Protein AF-A0A553GUY5-F1 (afdb_monomer_lite)

Foldseek 3Di:
DDDDPDVPVVVCVVVPADPFDPVLVVDLAHDLVLLVLLFLQLLVVLVVCVVVVNDQPQDDFADWKWKDQDQPDTGHLLSSSQSSSCVSNVHHGHCSHADDDPPGSSQVRSVLLQIDMDTPPDDPPDPPDVPPDDDQPDPDPDDDDDPDPQDDDRGSLFRSLLRVCCVVVVADAAPPPRHGQCVPPNDPCSLVQWTKDQQQDHSVPDDPPDDDDSVRIGIHGPVVRVVSVVVNVPVD

Organism: NCBI:txid2593654

Radius of gyration: 21.11 Å; chains: 1; bounding box: 87×38×46 Å

Sequence (236 aa):
MKISGGDAQALSLALGGTPVDKNLRSLDRLPAEVLRKVTAEYIWRAVQDLISGVDSPGFGESTDYDLIVDEHLRLPPKAVFGLAATRALGFQILPKYFTAGLNSVCFDLLEDAGFRIVPKGNEVVEPVLPILQEDRVWAEGRPKLVAHLRRERAPGLSCAKKAEFKRVYGRLYCERCKMDPVEIYGAENGEACIEVHHRAVQVVQMGAEHLTILEDLQCLCASCHRVTHRELKSFR

Secondary structure (DSSP, 8-state):
------HHHHHHHHTT-PPPPGGGGG-SS--HHHHTT--HHHHHHHHHHHHTT---TT--S-SSEEEESSSS-EE-HHHHHHHHHHHHHTS---GGG---STT-HHHHHHHHTT-EEEETT------------S-----TT---------PPP-TTHHHHHHHHHHHHHSS---TTT---HHHHH-TTTGGGGEEEEESSS-GGG--TT----GGGEEEEEHHHHHHHHHHHHH--

InterPro domains:
  IPR003615 HNH nuclease [cd00085] (174-229)

Structure (mmCIF, N/CA/C/O backbone):
data_AF-A0A553GUY5-F1
#
_entry.id   AF-A0A553GUY5-F1
#
loop_
_atom_site.group_PDB
_atom_site.id
_atom_site.type_symbol
_atom_site.label_atom_id
_atom_site.label_alt_id
_atom_site.label_comp_id
_atom_site.label_asym_id
_atom_site.label_entity_id
_atom_site.label_seq_id
_atom_site.pdbx_PDB_ins_code
_atom_site.Cartn_x
_atom_site.Cartn_y
_atom_site.Cartn_z
_atom_site.occupancy
_atom_site.B_iso_or_equiv
_atom_site.auth_seq_id
_atom_site.auth_comp_id
_atom_site.auth_asym_id
_atom_site.auth_atom_id
_atom_site.pdbx_PDB_model_num
ATOM 1 N N . MET A 1 1 ? 47.360 1.775 15.671 1.00 34.62 1 MET A N 1
ATOM 2 C CA . MET A 1 1 ? 46.241 1.020 16.277 1.00 34.62 1 MET A CA 1
ATOM 3 C C . MET A 1 1 ? 45.068 1.064 15.317 1.00 34.62 1 MET A C 1
ATOM 5 O O . MET A 1 1 ? 44.596 2.146 15.002 1.00 34.62 1 MET A O 1
ATOM 9 N N . LYS A 1 2 ? 44.701 -0.094 14.762 1.00 28.52 2 LYS A N 1
ATOM 10 C CA . LYS A 1 2 ? 43.566 -0.258 13.848 1.00 28.52 2 LYS A CA 1
ATOM 11 C C . LYS A 1 2 ? 42.288 -0.226 14.686 1.00 28.52 2 LYS A C 1
ATOM 13 O O . LYS A 1 2 ? 42.168 -1.030 15.604 1.00 28.52 2 LYS A O 1
ATOM 18 N N . ILE A 1 3 ? 41.380 0.697 14.391 1.00 34.25 3 ILE A N 1
ATOM 19 C CA . ILE A 1 3 ? 40.051 0.735 15.003 1.00 34.25 3 ILE A CA 1
ATOM 20 C C . ILE A 1 3 ? 39.194 -0.229 14.180 1.00 34.25 3 ILE A C 1
ATOM 22 O O . ILE A 1 3 ? 39.006 -0.049 12.978 1.00 34.25 3 ILE A O 1
ATOM 26 N N . SER A 1 4 ? 38.840 -1.343 14.807 1.00 34.41 4 SER A N 1
ATOM 27 C CA . SER A 1 4 ? 38.144 -2.489 14.231 1.00 34.41 4 SER A CA 1
ATOM 28 C C . SER A 1 4 ? 36.686 -2.155 13.921 1.00 34.41 4 SER A C 1
ATOM 30 O O . SER A 1 4 ? 36.024 -1.489 14.711 1.00 34.41 4 SER A O 1
ATOM 32 N N . GLY A 1 5 ? 36.196 -2.639 12.774 1.00 38.06 5 GLY A N 1
ATOM 33 C CA . GLY A 1 5 ? 34.843 -2.412 12.265 1.00 38.06 5 GLY A CA 1
ATOM 34 C C . GLY A 1 5 ? 33.747 -3.058 13.112 1.00 38.06 5 GLY A C 1
ATOM 35 O O . GLY A 1 5 ? 33.299 -4.157 12.802 1.00 38.06 5 GLY A O 1
ATOM 36 N N . GLY A 1 6 ? 33.319 -2.346 14.154 1.00 37.69 6 GLY A N 1
ATOM 37 C CA . GLY A 1 6 ? 32.204 -2.714 15.031 1.00 37.69 6 GLY A CA 1
ATOM 38 C C . GLY A 1 6 ? 30.858 -2.061 14.684 1.00 37.69 6 GL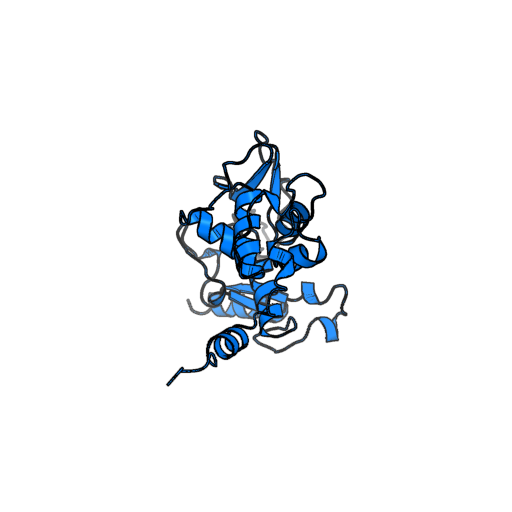Y A C 1
ATOM 39 O O . GLY A 1 6 ? 29.816 -2.600 15.041 1.00 37.69 6 GLY A O 1
ATOM 40 N N . ASP A 1 7 ? 30.841 -0.950 13.942 1.00 42.91 7 ASP A N 1
ATOM 41 C CA . ASP A 1 7 ? 29.670 -0.054 13.997 1.00 42.91 7 ASP A CA 1
ATOM 42 C C . ASP A 1 7 ? 28.685 -0.191 12.826 1.00 42.91 7 ASP A C 1
ATOM 44 O O . ASP A 1 7 ? 27.515 0.175 12.941 1.00 42.91 7 ASP A O 1
ATOM 48 N N . ALA A 1 8 ? 29.099 -0.790 11.704 1.00 42.25 8 ALA A N 1
ATOM 49 C CA . ALA A 1 8 ? 28.211 -0.975 10.549 1.00 42.25 8 ALA A CA 1
ATOM 50 C C . ALA A 1 8 ? 27.109 -2.021 10.811 1.00 42.25 8 ALA A C 1
ATOM 52 O O . ALA A 1 8 ? 26.008 -1.931 10.269 1.00 42.25 8 ALA A O 1
ATOM 53 N N . GLN A 1 9 ? 27.396 -3.010 11.662 1.00 44.03 9 GLN A N 1
ATOM 54 C CA . GLN A 1 9 ? 26.471 -4.099 11.971 1.00 44.03 9 GLN A CA 1
ATOM 55 C C . GLN A 1 9 ? 25.444 -3.690 13.037 1.00 44.03 9 GLN A C 1
ATOM 57 O O . GLN A 1 9 ? 24.297 -4.131 12.980 1.00 44.03 9 GLN A O 1
ATOM 62 N N . ALA A 1 10 ? 25.820 -2.773 13.936 1.00 38.12 10 ALA A N 1
ATOM 63 C CA . ALA A 1 10 ? 24.921 -2.180 14.922 1.00 38.12 10 ALA A CA 1
ATOM 64 C C . ALA A 1 10 ? 23.897 -1.226 14.274 1.00 38.12 10 ALA A C 1
ATOM 66 O O . ALA A 1 10 ? 22.718 -1.271 14.624 1.00 38.12 10 ALA A O 1
ATOM 67 N N . LEU A 1 11 ? 24.303 -0.435 13.268 1.00 44.06 11 LEU A N 1
ATOM 68 C CA . LEU A 1 11 ? 23.371 0.435 12.534 1.00 44.06 11 LEU A CA 1
ATOM 69 C C . LEU A 1 11 ? 22.363 -0.342 11.669 1.00 44.06 11 LEU A C 1
ATOM 71 O O . LEU A 1 11 ? 21.215 0.078 11.544 1.00 44.06 11 LEU A O 1
ATOM 75 N N . SER A 1 12 ? 22.758 -1.488 11.102 1.00 38.53 12 SER A N 1
ATOM 76 C CA . SER A 1 12 ? 21.856 -2.330 10.299 1.00 38.53 12 SER A CA 1
ATOM 77 C C . SER A 1 12 ? 20.745 -2.974 11.139 1.00 38.53 12 SER A C 1
ATOM 79 O O . SER A 1 12 ? 19.652 -3.213 10.626 1.00 38.53 12 SER A O 1
ATOM 81 N N . LEU A 1 13 ? 21.007 -3.239 12.425 1.00 36.25 13 LEU A N 1
ATOM 82 C CA . LEU A 1 13 ? 20.056 -3.874 13.342 1.00 36.25 13 LEU A CA 1
ATOM 83 C C . LEU A 1 13 ? 19.001 -2.884 13.870 1.00 36.25 13 LEU A C 1
ATOM 85 O O . LEU A 1 13 ? 17.858 -3.268 14.097 1.00 36.25 13 LEU A O 1
ATOM 89 N N . ALA A 1 14 ? 19.359 -1.602 14.003 1.00 38.78 14 ALA A N 1
ATOM 90 C CA . ALA A 1 14 ? 18.463 -0.548 14.490 1.00 38.78 14 ALA A CA 1
ATOM 91 C C . ALA A 1 14 ? 17.362 -0.144 13.486 1.00 38.78 14 ALA A C 1
ATOM 93 O O . ALA A 1 14 ? 16.367 0.459 13.878 1.00 38.78 14 ALA A O 1
ATOM 94 N N . LEU A 1 15 ? 17.515 -0.492 12.202 1.00 43.56 15 LEU A N 1
ATOM 95 C CA . LEU A 1 15 ? 16.582 -0.135 11.122 1.00 43.56 15 LEU A CA 1
ATOM 96 C C . LEU A 1 15 ? 15.728 -1.314 10.620 1.00 43.56 15 LEU A C 1
ATOM 98 O O . LEU A 1 15 ? 15.034 -1.179 9.615 1.00 43.56 15 LEU A O 1
ATOM 102 N N . GLY A 1 16 ? 15.767 -2.474 11.289 1.00 36.28 16 GLY A N 1
ATOM 103 C CA . GLY A 1 16 ? 14.950 -3.638 10.915 1.00 36.28 16 GLY A CA 1
ATOM 104 C C . GLY A 1 16 ? 15.282 -4.241 9.541 1.00 36.28 16 GLY A C 1
ATOM 105 O O . GLY A 1 16 ? 14.499 -5.022 9.004 1.00 36.28 16 GLY A O 1
ATOM 106 N N . GLY A 1 17 ? 16.432 -3.892 8.958 1.00 37.44 17 GLY A N 1
ATOM 107 C CA . GLY A 1 17 ? 16.877 -4.437 7.682 1.00 37.44 17 GLY A CA 1
ATOM 108 C C . GLY A 1 17 ? 17.521 -5.804 7.880 1.00 37.44 17 GLY A C 1
ATOM 109 O O . GLY A 1 17 ? 18.610 -5.901 8.446 1.00 37.44 17 GLY A O 1
ATOM 110 N N . THR A 1 18 ? 16.892 -6.872 7.383 1.00 39.38 18 THR A N 1
ATOM 111 C CA . THR A 1 18 ? 17.595 -8.150 7.201 1.00 39.38 18 THR A CA 1
ATOM 112 C C . THR A 1 18 ? 18.805 -7.918 6.292 1.00 39.38 18 THR A C 1
ATOM 114 O O . THR A 1 18 ? 18.617 -7.332 5.221 1.00 39.38 18 THR A O 1
ATOM 117 N N . PRO A 1 19 ? 20.024 -8.357 6.661 1.00 43.28 19 PRO A N 1
ATOM 118 C CA . PRO A 1 19 ? 21.191 -8.186 5.809 1.00 43.28 19 PRO A CA 1
ATOM 119 C C . PRO A 1 19 ? 20.937 -8.853 4.458 1.00 43.28 19 PRO A C 1
ATOM 121 O O . PRO A 1 19 ? 20.641 -10.043 4.366 1.00 43.28 19 PRO A O 1
ATOM 124 N N . VAL A 1 20 ? 21.006 -8.042 3.409 1.00 51.75 20 VAL A N 1
ATOM 125 C CA . VAL A 1 20 ? 20.835 -8.474 2.025 1.00 51.75 20 VAL A CA 1
ATOM 126 C C . VAL A 1 20 ? 21.979 -9.409 1.681 1.00 51.75 20 VAL A C 1
ATOM 128 O O . VAL A 1 20 ? 23.151 -9.043 1.809 1.00 51.75 20 VAL A O 1
ATOM 131 N N . ASP A 1 21 ? 21.631 -10.605 1.226 1.00 60.59 21 ASP A N 1
ATOM 132 C CA . ASP A 1 21 ? 22.588 -11.607 0.786 1.00 60.59 21 ASP A CA 1
ATOM 133 C C . ASP A 1 21 ? 23.481 -11.013 -0.318 1.00 60.59 21 ASP A C 1
ATOM 135 O O . ASP A 1 21 ? 22.980 -10.524 -1.337 1.00 60.59 21 ASP A O 1
ATOM 139 N N . LYS A 1 22 ? 24.809 -10.996 -0.126 1.00 56.22 22 LYS A N 1
ATOM 140 C CA . LYS A 1 22 ? 25.749 -10.329 -1.056 1.00 56.22 22 LYS A CA 1
ATOM 141 C C . LYS A 1 22 ? 25.617 -10.856 -2.493 1.00 56.22 22 LYS A C 1
ATOM 143 O O . LYS A 1 22 ? 25.880 -10.108 -3.432 1.00 56.22 22 LYS A O 1
ATOM 148 N N . ASN A 1 23 ? 25.144 -12.095 -2.649 1.00 62.50 23 ASN A N 1
ATOM 149 C CA . ASN A 1 23 ? 24.876 -12.750 -3.929 1.00 62.50 23 ASN A CA 1
ATOM 150 C C . ASN A 1 23 ? 23.756 -12.093 -4.752 1.00 62.50 23 ASN A C 1
ATOM 152 O O . ASN A 1 23 ? 23.742 -12.229 -5.971 1.00 62.50 23 ASN A O 1
ATOM 156 N N . LEU A 1 24 ? 22.829 -11.352 -4.134 1.00 64.81 24 LEU A N 1
ATOM 157 C CA . LEU A 1 24 ? 21.700 -10.744 -4.852 1.00 64.81 24 LEU A CA 1
ATOM 158 C C . LEU A 1 24 ? 22.140 -9.620 -5.797 1.00 64.81 24 LEU A C 1
ATOM 160 O O . LEU A 1 24 ? 21.521 -9.409 -6.835 1.00 64.81 24 LEU A O 1
ATOM 164 N N . ARG A 1 25 ? 23.233 -8.923 -5.466 1.00 63.66 25 ARG A N 1
ATOM 165 C CA . ARG A 1 25 ? 23.765 -7.807 -6.268 1.00 63.66 25 ARG A CA 1
ATOM 166 C C . ARG A 1 25 ? 24.468 -8.262 -7.548 1.00 63.66 25 ARG A C 1
ATOM 168 O O . ARG A 1 25 ? 24.634 -7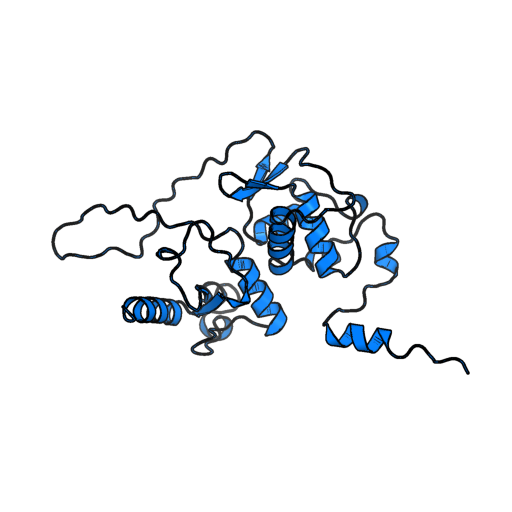.459 -8.459 1.00 63.66 25 ARG A O 1
ATOM 175 N N . SER A 1 26 ? 24.901 -9.521 -7.602 1.00 69.00 26 SER A N 1
ATOM 176 C CA . SER A 1 26 ? 25.575 -10.115 -8.763 1.00 69.00 26 SER A CA 1
ATOM 177 C C . SER A 1 26 ? 24.624 -10.796 -9.745 1.00 69.00 26 SER A C 1
ATOM 179 O O . SER A 1 26 ? 25.072 -11.228 -10.802 1.00 69.00 26 SER A O 1
ATOM 181 N N . LEU A 1 27 ? 23.337 -10.920 -9.413 1.00 73.12 27 LEU A N 1
ATOM 182 C CA . LEU A 1 27 ? 22.363 -11.563 -10.291 1.00 73.12 27 LEU A CA 1
ATOM 183 C C . LEU A 1 27 ? 21.931 -10.629 -11.415 1.00 73.12 27 LEU A C 1
ATOM 185 O O . LEU A 1 27 ? 21.688 -9.447 -11.190 1.00 73.12 27 LEU A O 1
ATOM 189 N N . ASP A 1 28 ? 21.727 -11.187 -12.605 1.00 75.12 28 ASP A N 1
ATOM 190 C CA . ASP A 1 28 ? 21.088 -10.448 -13.689 1.00 75.12 28 ASP A CA 1
ATOM 191 C C . ASP A 1 28 ? 19.596 -10.248 -13.423 1.00 75.12 28 ASP A C 1
ATOM 193 O O . ASP A 1 28 ? 19.090 -9.165 -13.673 1.00 75.12 28 ASP A O 1
ATOM 197 N N . ARG A 1 29 ? 18.894 -11.235 -12.849 1.00 85.75 29 ARG A N 1
ATOM 198 C CA . ARG A 1 29 ? 17.468 -11.151 -12.483 1.00 85.75 29 ARG A CA 1
ATOM 199 C C . ARG A 1 29 ? 17.250 -11.589 -11.039 1.00 85.75 29 ARG A C 1
ATOM 201 O O . ARG A 1 29 ? 17.774 -12.616 -10.616 1.00 85.75 29 ARG A O 1
ATOM 208 N N . LEU A 1 30 ? 16.453 -10.826 -10.295 1.00 87.06 30 LEU A N 1
ATOM 209 C CA . LEU A 1 30 ? 16.100 -11.154 -8.919 1.00 87.06 30 LEU A CA 1
ATOM 210 C C . LEU A 1 30 ? 14.961 -12.184 -8.874 1.00 87.06 30 LEU A C 1
ATOM 212 O O . LEU A 1 30 ? 14.015 -12.084 -9.660 1.00 87.06 30 LEU A O 1
ATOM 216 N N . PRO A 1 31 ? 15.007 -13.149 -7.938 1.00 87.12 31 PRO A N 1
ATOM 217 C CA . PRO A 1 31 ? 13.914 -14.091 -7.730 1.00 87.12 31 PRO A CA 1
ATOM 218 C C . PRO A 1 31 ? 12.617 -13.391 -7.310 1.00 87.12 31 PRO A C 1
ATOM 220 O O . PRO A 1 31 ? 12.641 -12.414 -6.558 1.00 87.12 31 PRO A O 1
ATOM 223 N N . ALA A 1 32 ? 11.473 -13.951 -7.711 1.00 86.06 32 ALA A N 1
ATOM 224 C CA . ALA A 1 32 ? 10.152 -13.432 -7.348 1.00 86.06 32 ALA A CA 1
ATOM 225 C C . ALA A 1 32 ? 9.956 -13.300 -5.827 1.00 86.06 32 ALA A C 1
ATOM 227 O O . ALA A 1 32 ? 9.353 -12.339 -5.363 1.00 86.06 32 ALA A O 1
ATOM 228 N N . GLU A 1 33 ? 10.502 -14.229 -5.042 1.00 86.44 33 GLU A N 1
ATOM 229 C CA . GLU A 1 33 ? 10.442 -14.200 -3.575 1.00 86.44 33 GLU A CA 1
ATOM 230 C C . GLU A 1 33 ? 11.141 -12.970 -2.974 1.00 86.44 33 GLU A C 1
ATOM 232 O O . GLU A 1 33 ? 10.665 -12.388 -2.003 1.00 86.44 33 GLU A O 1
ATOM 237 N N . VAL A 1 34 ? 12.235 -12.518 -3.593 1.00 88.25 34 VAL A N 1
ATOM 238 C CA . VAL A 1 34 ? 12.942 -11.301 -3.178 1.00 88.25 34 VAL A CA 1
ATOM 239 C C . VAL A 1 34 ? 12.126 -10.067 -3.549 1.00 88.25 34 VAL A C 1
ATOM 241 O O . VAL A 1 34 ? 11.979 -9.164 -2.731 1.00 88.25 34 VAL A O 1
ATOM 244 N N . LEU A 1 35 ? 11.548 -10.045 -4.754 1.00 88.38 35 LEU A N 1
ATOM 245 C CA . LEU A 1 35 ? 10.708 -8.941 -5.226 1.00 88.38 35 LEU A CA 1
ATOM 246 C C . LEU A 1 35 ? 9.421 -8.784 -4.404 1.00 88.38 35 LEU A C 1
ATOM 248 O O . LEU A 1 35 ? 8.993 -7.663 -4.159 1.00 88.38 35 LEU A O 1
ATOM 252 N N . ARG A 1 36 ? 8.845 -9.879 -3.895 1.00 90.94 36 ARG A N 1
ATOM 253 C CA . ARG A 1 36 ? 7.655 -9.853 -3.023 1.00 90.94 36 ARG A CA 1
ATOM 254 C C . ARG A 1 36 ? 7.886 -9.230 -1.644 1.00 90.94 36 ARG A C 1
ATOM 256 O O . ARG A 1 36 ? 6.926 -9.000 -0.920 1.00 90.94 36 ARG A O 1
ATOM 263 N N . LYS A 1 37 ? 9.131 -8.897 -1.285 1.00 90.94 37 LYS A N 1
ATOM 264 C CA . LYS A 1 37 ? 9.417 -8.061 -0.106 1.00 90.94 37 LYS A CA 1
ATOM 265 C C . LYS A 1 37 ? 9.006 -6.597 -0.307 1.00 90.94 37 LYS A C 1
ATOM 267 O O . LYS A 1 37 ? 8.950 -5.844 0.662 1.00 90.94 37 LYS A O 1
ATOM 272 N N . VAL A 1 38 ? 8.726 -6.184 -1.545 1.00 93.19 38 VAL A N 1
ATOM 273 C CA . VAL A 1 38 ? 8.212 -4.850 -1.864 1.00 93.19 38 VAL A CA 1
ATOM 274 C C . VAL A 1 38 ? 6.732 -4.779 -1.497 1.00 93.19 38 VAL A C 1
ATOM 276 O O . VAL A 1 38 ? 5.876 -5.294 -2.206 1.00 93.19 38 VAL A O 1
ATOM 279 N N . THR A 1 39 ? 6.437 -4.146 -0.364 1.00 91.62 39 THR A N 1
ATOM 280 C CA . THR A 1 39 ? 5.072 -3.937 0.135 1.00 91.62 39 THR A CA 1
ATOM 281 C C . THR A 1 39 ? 4.434 -2.663 -0.435 1.00 91.62 39 THR A C 1
ATOM 283 O O . THR A 1 39 ? 5.120 -1.770 -0.940 1.00 91.62 39 THR A O 1
ATOM 286 N N . ALA A 1 40 ? 3.112 -2.534 -0.272 1.00 88.31 40 ALA A N 1
ATOM 287 C CA . ALA A 1 40 ? 2.355 -1.342 -0.663 1.00 88.31 40 ALA A CA 1
ATOM 288 C C . ALA A 1 40 ? 2.872 -0.038 -0.016 1.00 88.31 40 ALA A C 1
ATOM 290 O O . ALA A 1 40 ? 2.779 1.023 -0.626 1.00 88.31 40 ALA A O 1
ATOM 291 N N . GLU A 1 41 ? 3.459 -0.108 1.188 1.00 88.50 41 GLU A N 1
ATOM 292 C CA . GLU A 1 41 ? 4.112 1.036 1.848 1.00 88.50 41 GLU A CA 1
ATOM 293 C C . GLU A 1 41 ? 5.247 1.599 0.980 1.00 88.50 41 GLU A C 1
ATOM 295 O O . GLU A 1 41 ? 5.293 2.800 0.712 1.00 88.50 41 GLU A O 1
ATOM 300 N N . TYR A 1 42 ? 6.150 0.735 0.504 1.00 90.56 42 TYR A N 1
ATOM 301 C CA . TYR A 1 42 ? 7.288 1.160 -0.311 1.00 90.56 42 TYR A CA 1
ATOM 302 C C . TYR A 1 42 ? 6.857 1.675 -1.681 1.00 90.56 42 TYR A C 1
ATOM 304 O O . TYR A 1 42 ? 7.447 2.635 -2.176 1.00 90.56 42 TYR A O 1
ATOM 312 N N . ILE A 1 43 ? 5.826 1.064 -2.270 1.00 91.19 43 ILE A N 1
ATOM 313 C CA . ILE A 1 43 ? 5.253 1.496 -3.549 1.00 91.19 43 ILE A CA 1
ATOM 314 C C . ILE A 1 43 ? 4.649 2.889 -3.412 1.00 91.19 43 ILE A C 1
ATOM 316 O O . ILE A 1 43 ? 4.997 3.780 -4.182 1.00 91.19 43 ILE A O 1
ATOM 320 N N . TRP A 1 44 ? 3.809 3.114 -2.401 1.00 87.06 44 TRP A N 1
ATOM 321 C CA . TRP A 1 44 ? 3.194 4.421 -2.191 1.00 87.06 44 TRP A CA 1
ATOM 322 C C . TRP A 1 44 ? 4.242 5.507 -1.943 1.00 87.06 44 TRP A C 1
ATOM 324 O O . TRP A 1 44 ? 4.196 6.561 -2.573 1.00 87.06 44 TRP A O 1
ATOM 334 N N . ARG A 1 45 ? 5.257 5.232 -1.111 1.00 83.75 45 ARG A N 1
ATOM 335 C CA . ARG A 1 45 ? 6.364 6.178 -0.911 1.00 83.75 45 ARG A CA 1
ATOM 336 C C . ARG A 1 45 ? 7.120 6.447 -2.220 1.00 83.75 45 ARG A C 1
ATOM 338 O O . ARG A 1 45 ? 7.559 7.569 -2.439 1.00 83.75 45 ARG A O 1
ATOM 345 N N . ALA A 1 46 ? 7.318 5.444 -3.079 1.00 87.50 46 ALA A N 1
ATOM 346 C CA . ALA A 1 46 ? 7.983 5.625 -4.374 1.00 87.50 46 ALA A CA 1
ATOM 347 C C . ALA A 1 46 ? 7.156 6.478 -5.349 1.00 87.50 46 ALA A C 1
ATOM 349 O O . ALA A 1 46 ? 7.722 7.259 -6.108 1.00 87.50 46 ALA A O 1
ATOM 350 N N . VAL A 1 47 ? 5.827 6.372 -5.300 1.00 87.12 47 VAL A N 1
ATOM 351 C CA . VAL A 1 47 ? 4.928 7.271 -6.035 1.00 87.12 47 VAL A CA 1
ATOM 352 C C . VAL A 1 47 ? 5.095 8.712 -5.544 1.00 87.12 47 VAL A C 1
ATOM 354 O O . VAL A 1 47 ? 5.308 9.599 -6.362 1.00 87.12 47 VAL A O 1
ATOM 357 N N . GLN A 1 48 ? 5.085 8.944 -4.226 1.00 84.12 48 GLN A N 1
ATOM 358 C CA . GLN A 1 48 ? 5.268 10.290 -3.657 1.00 84.12 48 GLN A CA 1
ATOM 359 C C . GLN A 1 48 ? 6.622 10.918 -4.026 1.00 84.12 48 GLN A C 1
ATOM 361 O O . GLN A 1 48 ? 6.690 12.108 -4.334 1.00 84.12 48 GLN A O 1
ATOM 366 N N . ASP A 1 49 ? 7.690 10.121 -4.043 1.00 83.31 49 ASP A N 1
ATOM 367 C CA . ASP A 1 49 ? 9.015 10.556 -4.495 1.00 83.31 49 ASP A CA 1
ATOM 368 C C . ASP A 1 49 ? 8.992 11.063 -5.939 1.00 83.31 49 ASP A C 1
ATOM 370 O O . ASP A 1 49 ? 9.485 12.153 -6.222 1.00 83.31 49 ASP A O 1
ATOM 374 N N . LEU A 1 50 ? 8.402 10.285 -6.850 1.00 84.62 50 LEU A N 1
ATOM 375 C CA . LEU A 1 50 ? 8.333 10.644 -8.266 1.00 84.62 50 LEU A CA 1
ATOM 376 C C . LEU A 1 50 ? 7.467 11.885 -8.498 1.00 84.62 50 LEU A C 1
ATOM 378 O O . LEU A 1 50 ? 7.840 12.737 -9.298 1.00 84.62 50 LEU A O 1
ATOM 382 N N . ILE A 1 51 ? 6.363 12.027 -7.758 1.00 82.12 51 ILE A N 1
ATOM 383 C CA . ILE A 1 51 ? 5.539 13.250 -7.758 1.00 82.12 51 ILE A CA 1
ATOM 384 C C . ILE A 1 51 ? 6.362 14.460 -7.313 1.00 82.12 51 ILE A C 1
ATOM 386 O O . ILE A 1 51 ? 6.258 15.536 -7.894 1.00 82.12 51 ILE A O 1
ATOM 390 N N . SER A 1 52 ? 7.211 14.272 -6.303 1.00 78.50 52 SER A N 1
ATOM 391 C CA . SER A 1 52 ? 8.078 15.320 -5.757 1.00 78.50 52 SER A CA 1
ATOM 392 C C . SER A 1 52 ? 9.308 15.613 -6.629 1.00 78.50 52 SER A C 1
ATOM 394 O O . SER A 1 52 ? 10.129 16.451 -6.258 1.00 78.50 52 SER A O 1
ATOM 396 N N . GLY A 1 53 ? 9.460 14.934 -7.772 1.00 79.38 53 GLY A N 1
ATOM 397 C CA . GLY A 1 53 ? 10.566 15.135 -8.709 1.00 79.38 53 GLY A CA 1
ATOM 398 C C . GLY A 1 53 ? 11.874 14.444 -8.316 1.00 79.38 53 GLY A C 1
ATOM 399 O O . GLY A 1 53 ? 12.937 14.855 -8.772 1.00 79.38 53 GLY A O 1
ATOM 400 N N . VAL A 1 54 ? 11.830 13.415 -7.464 1.00 79.31 54 VAL A N 1
ATOM 401 C CA . VAL A 1 54 ? 13.015 12.603 -7.150 1.00 79.31 54 VAL A CA 1
ATOM 402 C C . VAL A 1 54 ? 13.422 11.790 -8.380 1.00 79.31 54 VAL A C 1
ATOM 404 O O . VAL A 1 54 ? 12.605 11.083 -8.973 1.00 79.31 54 VAL A O 1
ATOM 407 N N . ASP A 1 55 ? 14.705 11.853 -8.737 1.00 75.25 55 ASP A N 1
ATOM 408 C CA . ASP A 1 55 ? 15.254 11.091 -9.857 1.00 75.25 55 ASP A CA 1
ATOM 409 C C . ASP A 1 55 ? 15.080 9.575 -9.665 1.00 75.25 55 ASP A C 1
ATOM 411 O O . ASP A 1 55 ? 15.217 9.037 -8.563 1.00 75.25 55 ASP A O 1
ATOM 415 N N . SER A 1 56 ? 14.857 8.859 -10.771 1.00 76.00 56 SER A N 1
ATOM 416 C CA . SER A 1 56 ? 14.823 7.390 -10.816 1.00 76.00 56 SER A CA 1
ATOM 417 C C . SER A 1 56 ? 15.988 6.853 -11.660 1.00 76.00 56 SER A C 1
ATOM 419 O O . SER A 1 56 ? 15.848 6.596 -12.858 1.00 76.00 56 SER A O 1
ATOM 421 N N . PRO A 1 57 ? 17.189 6.680 -11.072 1.00 70.94 57 PRO A N 1
ATOM 422 C CA . PRO A 1 57 ? 18.394 6.422 -11.849 1.00 70.94 57 PRO A CA 1
ATOM 423 C C . PRO A 1 57 ? 18.305 5.104 -12.622 1.00 70.94 57 PRO A C 1
ATOM 425 O O . PRO A 1 57 ? 18.127 4.032 -12.040 1.00 70.94 57 PRO A O 1
ATOM 428 N N . GLY A 1 58 ? 18.477 5.184 -13.942 1.00 71.56 58 GLY A N 1
ATOM 429 C CA . GLY A 1 58 ? 18.432 4.031 -14.840 1.00 71.56 58 GLY A CA 1
ATOM 430 C C . GLY A 1 58 ? 17.029 3.635 -15.303 1.00 71.56 58 GLY A C 1
ATOM 431 O O . GLY A 1 58 ? 16.920 2.687 -16.077 1.00 71.56 58 GLY A O 1
ATOM 432 N N . PHE A 1 59 ? 15.979 4.342 -14.884 1.00 79.06 59 PHE A N 1
ATOM 433 C CA . PHE A 1 59 ? 14.623 4.167 -15.400 1.00 79.06 59 PHE A CA 1
ATOM 434 C C . PHE A 1 59 ? 14.267 5.319 -16.343 1.00 79.06 59 PHE A C 1
ATOM 436 O O . PHE A 1 59 ? 14.607 6.469 -16.090 1.00 79.06 59 PHE A O 1
ATOM 443 N N . GLY A 1 60 ? 13.632 4.984 -17.467 1.00 72.62 60 GLY A N 1
ATOM 444 C CA . GLY A 1 60 ? 13.120 5.956 -18.434 1.00 72.62 60 GLY A CA 1
ATOM 445 C C . GLY A 1 60 ? 11.606 6.128 -18.324 1.00 72.62 60 GLY A C 1
ATOM 446 O O . GLY A 1 60 ? 10.960 5.516 -17.470 1.00 72.62 60 GLY A O 1
ATOM 447 N N . GLU A 1 61 ? 11.043 6.931 -19.227 1.00 76.19 61 GLU A N 1
ATOM 448 C CA . GLU A 1 61 ? 9.593 7.097 -19.353 1.00 76.19 61 GLU A CA 1
ATOM 449 C C . GLU A 1 61 ? 8.861 5.783 -19.676 1.00 76.19 61 GLU A C 1
ATOM 451 O O . GLU A 1 61 ? 9.450 4.802 -20.145 1.00 76.19 61 GLU A O 1
ATOM 456 N N . SER A 1 62 ? 7.543 5.778 -19.452 1.00 76.38 62 SER A N 1
ATOM 457 C CA . SER A 1 62 ? 6.653 4.676 -19.818 1.00 76.38 62 SER A CA 1
ATOM 458 C C . SER A 1 62 ? 6.757 4.351 -21.308 1.00 76.38 62 SER A C 1
ATOM 460 O O . SER A 1 62 ? 6.482 5.204 -22.162 1.00 76.38 62 SER A O 1
ATOM 462 N N . THR A 1 63 ? 7.085 3.100 -21.630 1.00 77.62 63 THR A N 1
ATOM 463 C CA . THR A 1 63 ? 7.073 2.603 -23.012 1.00 77.62 63 THR A CA 1
ATOM 464 C C . THR A 1 63 ? 5.678 2.129 -23.400 1.00 77.62 63 THR A C 1
ATOM 466 O O . THR A 1 63 ? 5.055 2.716 -24.280 1.00 77.62 63 THR A O 1
ATOM 469 N N . ASP A 1 64 ? 5.172 1.122 -22.686 1.00 77.38 64 ASP A N 1
ATOM 470 C CA . ASP A 1 64 ? 3.988 0.355 -23.095 1.00 77.38 64 ASP A CA 1
ATOM 471 C C . ASP A 1 64 ? 2.794 0.535 -22.148 1.00 77.38 64 ASP A C 1
ATOM 473 O O . ASP A 1 64 ? 1.645 0.407 -22.567 1.00 77.38 64 ASP A O 1
ATOM 477 N N . TYR A 1 65 ? 3.059 0.851 -20.877 1.00 85.69 65 TYR A N 1
ATOM 478 C CA . TYR A 1 65 ? 2.049 0.959 -19.825 1.00 85.69 65 TYR A CA 1
ATOM 479 C C . TYR A 1 65 ? 2.319 2.144 -18.906 1.00 85.69 65 TYR A C 1
ATOM 481 O O . TYR A 1 65 ? 3.475 2.423 -18.586 1.00 85.69 65 TYR A O 1
ATOM 489 N N . ASP A 1 66 ? 1.241 2.749 -18.420 1.00 87.25 66 ASP A N 1
ATOM 490 C CA . ASP A 1 66 ? 1.232 3.816 -17.428 1.00 87.25 66 ASP A CA 1
ATOM 491 C C . ASP A 1 66 ? 0.594 3.333 -16.126 1.00 87.25 66 ASP A C 1
ATOM 493 O O . ASP A 1 66 ? -0.432 2.650 -16.140 1.00 87.25 66 ASP A O 1
ATOM 497 N N . LEU A 1 67 ? 1.188 3.723 -14.999 1.00 87.00 67 LEU A N 1
ATOM 498 C CA . LEU A 1 67 ? 0.574 3.625 -13.681 1.00 87.00 67 LEU A CA 1
ATOM 499 C C . LEU A 1 67 ? -0.272 4.880 -13.443 1.00 87.00 67 LEU A C 1
ATOM 501 O O . LEU A 1 67 ? 0.250 5.994 -13.509 1.00 87.00 67 LEU A O 1
ATOM 505 N N . ILE A 1 68 ? -1.558 4.701 -13.158 1.00 84.62 68 ILE A N 1
ATOM 506 C CA . ILE A 1 68 ? -2.494 5.795 -12.887 1.00 84.62 68 ILE A CA 1
ATOM 507 C C . ILE A 1 68 ? -2.425 6.168 -11.407 1.00 84.62 68 ILE A C 1
ATOM 509 O O . ILE A 1 68 ? -2.672 5.321 -10.544 1.00 84.62 68 ILE A O 1
ATOM 513 N N . VAL A 1 69 ? -2.083 7.427 -11.129 1.00 78.56 69 VAL A N 1
ATOM 514 C CA . VAL A 1 69 ? -2.042 7.987 -9.769 1.00 78.56 69 VAL A CA 1
ATOM 515 C C . VAL A 1 69 ? -3.291 8.816 -9.484 1.00 78.56 69 VAL A C 1
ATOM 517 O O . VAL A 1 69 ? -3.866 8.692 -8.409 1.00 78.56 69 VAL A O 1
ATOM 520 N N . ASP A 1 70 ? -3.720 9.622 -10.451 1.00 70.38 70 ASP A N 1
ATOM 521 C CA . ASP A 1 70 ? -4.987 10.354 -10.453 1.00 70.38 70 ASP A CA 1
ATOM 522 C C . ASP A 1 70 ? -5.419 10.635 -11.910 1.00 70.38 70 ASP A C 1
ATOM 524 O O . ASP A 1 70 ? -4.764 10.181 -12.855 1.00 70.38 70 ASP A O 1
ATOM 528 N N . GLU A 1 71 ? -6.526 11.360 -12.107 1.00 66.19 71 GLU A N 1
ATOM 529 C CA . GLU A 1 71 ? -7.075 11.693 -13.433 1.00 66.19 71 GLU A CA 1
ATOM 530 C C . GLU A 1 71 ? -6.085 12.424 -14.362 1.00 66.19 71 GLU A C 1
ATOM 532 O O . GLU A 1 71 ? -6.227 12.379 -15.588 1.00 66.19 71 GLU A O 1
ATOM 537 N N . HIS A 1 72 ? -5.084 13.111 -13.809 1.00 71.38 72 HIS A N 1
ATOM 538 C CA . HIS A 1 72 ? -4.156 13.969 -14.547 1.00 71.38 72 HIS A CA 1
ATOM 539 C C . HIS A 1 72 ? -2.703 13.494 -14.473 1.00 71.38 72 HIS A C 1
ATOM 541 O O . HIS A 1 72 ? -1.866 13.973 -15.243 1.00 71.38 72 HIS A O 1
ATOM 547 N N . LEU A 1 73 ? -2.398 12.535 -13.599 1.00 80.31 73 LEU A N 1
ATOM 548 C CA . LEU A 1 73 ? -1.045 12.082 -13.332 1.00 80.31 73 LEU A CA 1
ATOM 549 C C . LEU A 1 73 ? -0.840 10.602 -13.665 1.00 80.31 73 LEU A C 1
ATOM 551 O O . LEU A 1 73 ? -1.456 9.689 -13.105 1.00 80.31 73 LEU A O 1
ATOM 555 N N . ARG A 1 74 ? 0.139 10.376 -14.543 1.00 87.69 74 ARG A N 1
ATOM 556 C CA . ARG A 1 74 ? 0.608 9.060 -14.976 1.00 87.69 74 ARG A CA 1
ATOM 557 C C . ARG A 1 74 ? 2.089 8.913 -14.669 1.00 87.69 74 ARG A C 1
ATOM 559 O O . ARG A 1 74 ? 2.865 9.825 -14.944 1.00 87.69 74 ARG A O 1
ATOM 566 N N . LEU A 1 75 ? 2.481 7.760 -14.134 1.00 87.94 75 LEU A N 1
ATOM 567 C CA . LEU A 1 75 ? 3.874 7.453 -13.811 1.00 87.94 75 LEU A CA 1
ATOM 568 C C . LEU A 1 75 ? 4.356 6.169 -14.502 1.00 87.94 75 LEU A C 1
ATOM 570 O O . LEU A 1 75 ? 3.564 5.249 -14.713 1.00 87.94 75 LEU A O 1
ATOM 574 N N . PRO A 1 76 ? 5.664 6.049 -14.795 1.00 90.38 76 PRO A N 1
ATOM 575 C CA . PRO A 1 76 ? 6.244 4.819 -15.321 1.00 90.38 76 PRO A CA 1
ATOM 576 C C . PRO A 1 76 ? 6.234 3.679 -14.287 1.00 90.38 76 PRO A C 1
ATOM 578 O O . PRO A 1 76 ? 6.956 3.767 -13.287 1.00 90.38 76 PRO A O 1
ATOM 581 N N . PRO A 1 77 ? 5.528 2.551 -14.537 1.00 90.44 77 PRO A N 1
ATOM 582 C CA . PRO A 1 77 ? 5.430 1.439 -13.582 1.00 90.44 77 PRO A CA 1
ATOM 583 C C . PRO A 1 77 ? 6.795 0.878 -13.161 1.00 90.44 77 PRO A C 1
ATOM 585 O O . PRO A 1 77 ? 7.028 0.574 -11.992 1.00 90.44 77 PRO A O 1
ATOM 588 N N . LYS A 1 78 ? 7.738 0.783 -14.111 1.00 90.12 78 LYS A N 1
ATOM 589 C CA . LYS A 1 78 ? 9.105 0.303 -13.845 1.00 90.12 78 LYS A CA 1
ATOM 590 C C . LYS A 1 78 ? 9.870 1.218 -12.896 1.00 90.12 78 LYS A C 1
ATOM 592 O O . LYS A 1 78 ? 10.583 0.709 -12.038 1.00 90.12 78 LYS A O 1
ATOM 597 N N . ALA A 1 79 ? 9.739 2.533 -13.050 1.00 90.38 79 ALA A N 1
ATOM 598 C CA . ALA A 1 79 ? 10.434 3.487 -12.192 1.00 90.38 79 ALA A CA 1
ATOM 599 C C . ALA A 1 79 ? 9.881 3.432 -10.765 1.00 90.38 79 ALA A C 1
ATOM 601 O O . ALA A 1 79 ? 10.652 3.317 -9.813 1.00 90.38 79 ALA A O 1
ATOM 602 N N . VAL A 1 80 ? 8.547 3.417 -10.636 1.00 91.44 80 VAL A N 1
ATOM 603 C CA . VAL A 1 80 ? 7.846 3.298 -9.349 1.00 91.44 80 VAL A CA 1
ATOM 604 C C . VAL A 1 80 ? 8.310 2.040 -8.618 1.00 91.44 80 VAL A C 1
ATOM 606 O O . VAL A 1 80 ? 8.779 2.106 -7.482 1.00 91.44 80 VAL A O 1
ATOM 609 N N . PHE A 1 81 ? 8.257 0.889 -9.293 1.00 93.50 81 PHE A N 1
ATOM 610 C CA . PHE A 1 81 ? 8.667 -0.374 -8.692 1.00 93.50 81 PHE A CA 1
ATOM 611 C C . PHE A 1 81 ? 10.169 -0.425 -8.386 1.00 93.50 81 PHE A C 1
ATOM 613 O O . PHE A 1 81 ? 10.563 -0.937 -7.343 1.00 93.50 81 PHE A O 1
ATOM 620 N N . GLY A 1 82 ? 11.023 0.127 -9.250 1.00 91.38 82 GLY A N 1
ATOM 621 C CA . GLY A 1 82 ? 12.471 0.173 -9.037 1.00 91.38 82 GLY A CA 1
ATOM 622 C C . GLY A 1 82 ? 12.874 0.968 -7.793 1.00 91.38 82 GLY A C 1
ATOM 623 O O . GLY A 1 82 ? 13.702 0.508 -7.000 1.00 91.38 82 GLY A O 1
ATOM 624 N N . LEU A 1 83 ? 12.250 2.130 -7.577 1.00 91.00 83 LEU A N 1
ATOM 625 C 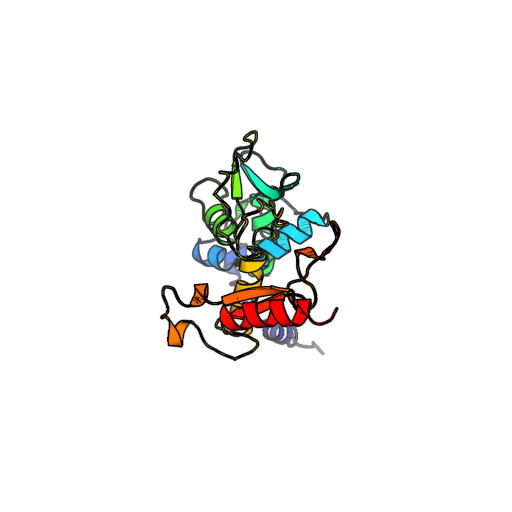CA . LEU A 1 83 ? 12.440 2.936 -6.368 1.00 91.00 83 LEU A CA 1
ATOM 626 C C . LEU A 1 83 ? 11.901 2.219 -5.123 1.00 91.00 83 LEU A C 1
ATOM 628 O O . LEU A 1 83 ? 12.586 2.153 -4.099 1.00 91.00 83 LEU A O 1
ATOM 632 N N . ALA A 1 84 ? 10.714 1.614 -5.222 1.00 92.25 84 ALA A N 1
ATOM 633 C CA . ALA A 1 84 ? 10.124 0.836 -4.135 1.00 92.25 84 ALA A CA 1
ATOM 634 C C . ALA A 1 84 ? 11.013 -0.357 -3.740 1.00 92.25 84 ALA A C 1
ATOM 636 O O . ALA A 1 84 ? 11.297 -0.568 -2.560 1.00 92.25 84 ALA A O 1
ATOM 637 N N . ALA A 1 85 ? 11.527 -1.093 -4.726 1.00 92.19 85 ALA A N 1
ATOM 638 C CA . ALA A 1 85 ? 12.435 -2.216 -4.530 1.00 92.19 85 ALA A CA 1
ATOM 639 C C . ALA A 1 85 ? 13.783 -1.781 -3.952 1.00 92.19 85 ALA A C 1
ATOM 641 O O . ALA A 1 85 ? 14.312 -2.452 -3.069 1.00 92.19 85 ALA A O 1
ATOM 642 N N . THR A 1 86 ? 14.307 -0.630 -4.378 1.00 91.19 86 THR A N 1
ATOM 643 C CA . THR A 1 86 ? 15.534 -0.054 -3.810 1.00 91.19 86 THR A CA 1
ATOM 644 C C . THR A 1 86 ? 15.387 0.212 -2.315 1.00 91.19 86 THR A C 1
ATOM 646 O O . THR A 1 86 ? 16.292 -0.091 -1.537 1.00 91.19 86 THR A O 1
ATOM 649 N N . ARG A 1 87 ? 14.223 0.716 -1.897 1.00 89.81 87 ARG A N 1
ATOM 650 C CA . ARG A 1 87 ? 13.905 0.958 -0.485 1.00 89.81 87 ARG A CA 1
ATOM 651 C C . ARG A 1 87 ? 13.711 -0.332 0.301 1.00 89.81 87 ARG A C 1
ATOM 653 O O . ARG A 1 87 ? 14.310 -0.482 1.359 1.00 89.81 87 ARG A O 1
ATOM 660 N N . ALA A 1 88 ? 12.915 -1.259 -0.225 1.00 90.31 88 ALA A N 1
ATOM 661 C CA . ALA A 1 88 ? 12.615 -2.522 0.445 1.00 90.31 88 ALA A CA 1
ATOM 662 C C . ALA A 1 88 ? 13.859 -3.407 0.610 1.00 90.31 88 ALA A C 1
ATOM 664 O O . ALA A 1 88 ? 14.021 -4.087 1.622 1.00 90.31 88 ALA A O 1
ATOM 665 N N . LEU A 1 89 ? 14.741 -3.406 -0.393 1.00 89.50 89 LEU A N 1
ATOM 666 C CA . LEU A 1 89 ? 15.924 -4.257 -0.429 1.00 89.50 89 LEU A CA 1
ATOM 667 C C . LEU A 1 89 ? 17.188 -3.543 0.048 1.00 89.50 89 LEU A C 1
ATOM 669 O O . LEU A 1 89 ? 18.200 -4.202 0.211 1.00 89.50 89 LEU A O 1
ATOM 673 N N . GLY A 1 90 ? 17.188 -2.228 0.267 1.00 86.75 90 GLY A N 1
ATOM 674 C CA . GLY A 1 90 ? 18.353 -1.508 0.796 1.00 86.75 90 GLY A CA 1
ATOM 675 C C . GLY A 1 90 ? 19.576 -1.470 -0.136 1.00 86.75 90 GLY A C 1
ATOM 676 O O . GLY A 1 90 ? 20.705 -1.295 0.325 1.00 86.75 90 GLY A O 1
ATOM 677 N N . PHE A 1 91 ? 19.391 -1.659 -1.445 1.00 87.12 91 PHE A N 1
ATOM 678 C CA . PHE A 1 91 ? 20.416 -1.428 -2.468 1.00 87.12 91 PHE A CA 1
ATOM 679 C C . PHE A 1 91 ? 19.770 -0.996 -3.783 1.00 87.12 91 PHE A C 1
ATOM 681 O O . PHE A 1 91 ? 18.610 -1.299 -4.030 1.00 87.12 91 PHE A O 1
ATOM 688 N N . GLN A 1 92 ? 20.524 -0.304 -4.638 1.00 87.94 92 GLN A N 1
ATOM 689 C CA . GLN A 1 92 ? 19.997 0.231 -5.892 1.00 87.94 92 GLN A CA 1
ATOM 690 C C . GLN A 1 92 ? 19.529 -0.874 -6.849 1.00 87.94 92 GLN A C 1
ATOM 692 O O . GLN A 1 92 ? 20.320 -1.717 -7.285 1.00 87.94 92 GLN A O 1
ATOM 697 N N . ILE A 1 93 ? 18.252 -0.816 -7.221 1.00 90.00 93 ILE A N 1
ATOM 698 C CA . ILE A 1 93 ? 17.626 -1.705 -8.197 1.00 90.00 93 ILE A CA 1
ATOM 699 C C . ILE A 1 93 ? 17.542 -0.996 -9.548 1.00 90.00 93 ILE A C 1
ATOM 701 O O . ILE A 1 93 ? 17.027 0.107 -9.647 1.00 90.00 93 ILE A O 1
ATOM 705 N N . LEU A 1 94 ? 18.037 -1.650 -10.597 1.00 86.44 94 LEU A N 1
ATOM 706 C CA . LEU A 1 94 ? 18.003 -1.223 -11.994 1.00 86.44 94 LEU A CA 1
ATOM 707 C C . LEU A 1 94 ? 16.997 -2.062 -12.810 1.00 86.44 94 LEU A C 1
ATOM 709 O O . LEU A 1 94 ? 16.691 -3.191 -12.409 1.00 86.44 94 LEU A O 1
ATOM 713 N N . PRO A 1 95 ? 16.558 -1.599 -14.001 1.00 84.69 95 PRO A N 1
ATOM 714 C CA . PRO A 1 95 ? 15.608 -2.337 -14.846 1.00 84.69 95 PRO A CA 1
ATOM 715 C C . PRO A 1 95 ? 16.064 -3.748 -15.230 1.00 84.69 95 PRO A C 1
ATOM 717 O O . PRO A 1 95 ? 15.245 -4.618 -15.520 1.00 84.69 95 PRO A O 1
ATOM 720 N N . LYS A 1 96 ? 17.379 -4.000 -15.241 1.00 85.56 96 LYS A N 1
ATOM 721 C CA . LYS A 1 96 ? 17.917 -5.331 -15.528 1.00 85.56 96 LYS A CA 1
ATOM 722 C C . LYS A 1 96 ? 17.520 -6.370 -14.483 1.00 85.56 96 LYS A C 1
ATOM 724 O O . LYS A 1 96 ? 17.407 -7.521 -14.853 1.00 85.56 96 LYS A O 1
ATOM 729 N N . TYR A 1 97 ? 17.196 -5.996 -13.244 1.00 84.50 97 TYR A N 1
ATOM 730 C CA . TYR A 1 97 ? 16.910 -6.969 -12.184 1.00 84.50 97 TYR A CA 1
ATOM 731 C C . TYR A 1 97 ? 15.497 -7.555 -12.214 1.00 84.50 97 TYR A C 1
ATOM 733 O O . TYR A 1 97 ? 15.266 -8.593 -11.600 1.00 84.50 97 TYR A O 1
ATOM 741 N N . PHE A 1 98 ? 14.548 -6.942 -12.924 1.00 86.00 98 PHE A N 1
ATOM 742 C CA . PHE A 1 98 ? 13.161 -7.415 -12.959 1.00 86.00 98 PHE A CA 1
ATOM 743 C C . PHE A 1 98 ? 12.458 -7.071 -14.275 1.00 86.00 98 PHE A C 1
ATOM 745 O O . PHE A 1 98 ? 12.846 -6.156 -15.001 1.00 86.00 98 PHE A O 1
ATOM 752 N N . THR A 1 99 ? 11.396 -7.806 -14.580 1.00 83.31 99 THR A N 1
ATOM 753 C CA . THR A 1 99 ? 10.551 -7.548 -15.748 1.00 83.31 99 THR A CA 1
ATOM 754 C C . THR A 1 99 ? 9.296 -6.805 -15.310 1.00 83.31 99 THR A C 1
ATOM 756 O O . THR A 1 99 ? 8.672 -7.169 -14.313 1.00 83.31 99 THR A O 1
ATOM 759 N N . ALA A 1 100 ? 8.892 -5.795 -16.077 1.00 70.88 100 ALA A N 1
ATOM 760 C CA . ALA A 1 100 ? 7.570 -5.194 -15.942 1.00 70.88 100 ALA A CA 1
ATOM 761 C C . ALA A 1 100 ? 6.819 -5.323 -17.265 1.00 70.88 100 ALA A C 1
ATOM 763 O O . ALA A 1 100 ? 7.366 -4.975 -18.316 1.00 70.88 100 ALA A O 1
ATOM 764 N N . GLY A 1 101 ? 5.622 -5.888 -17.168 1.00 72.50 101 GLY A N 1
ATOM 765 C CA . GLY A 1 101 ? 4.723 -6.276 -18.245 1.00 72.50 101 GLY A CA 1
ATOM 766 C C . GLY A 1 101 ? 3.582 -7.113 -17.658 1.00 72.50 101 GLY A C 1
ATOM 767 O O . GLY A 1 101 ? 3.613 -7.448 -16.474 1.00 72.50 101 GLY A O 1
ATOM 768 N N . LEU A 1 102 ? 2.589 -7.460 -18.478 1.00 67.75 102 LEU A N 1
ATOM 769 C CA . LEU A 1 102 ? 1.447 -8.273 -18.043 1.00 67.75 102 LEU A CA 1
ATOM 770 C C . LEU A 1 102 ? 1.907 -9.588 -17.387 1.00 67.75 102 LEU A C 1
ATOM 772 O O . LEU A 1 102 ? 2.817 -10.247 -17.897 1.00 67.75 102 LEU A O 1
ATOM 776 N N . ASN A 1 103 ? 1.260 -9.966 -16.280 1.00 73.69 103 ASN A N 1
ATOM 777 C CA . ASN A 1 103 ? 1.573 -11.143 -15.452 1.00 73.69 103 ASN A CA 1
ATOM 778 C C . ASN A 1 103 ? 2.983 -11.146 -14.834 1.00 73.69 103 ASN A C 1
ATOM 780 O O . ASN A 1 103 ? 3.537 -12.211 -14.541 1.00 73.69 103 ASN A O 1
ATOM 784 N N . SER A 1 104 ? 3.618 -9.980 -14.689 1.00 86.56 104 SER A N 1
ATOM 785 C CA . SER A 1 104 ? 4.881 -9.880 -13.968 1.00 86.56 104 SER A CA 1
ATOM 786 C C . SER A 1 104 ? 4.647 -9.531 -12.501 1.00 86.56 104 SER A C 1
ATOM 788 O O . SER A 1 104 ? 3.779 -8.731 -12.174 1.00 86.56 104 SER A O 1
ATOM 790 N N . VAL A 1 105 ? 5.526 -10.032 -11.626 1.00 88.38 105 VAL A N 1
ATOM 791 C CA . VAL A 1 105 ? 5.507 -9.738 -10.178 1.00 88.38 105 VAL A CA 1
ATOM 792 C C . VAL A 1 105 ? 5.488 -8.230 -9.894 1.00 88.38 105 VAL A C 1
ATOM 794 O O . VAL A 1 105 ? 4.949 -7.792 -8.888 1.00 88.38 105 VAL A O 1
ATOM 797 N N . CYS A 1 106 ? 6.078 -7.425 -10.780 1.00 88.25 106 CYS A N 1
ATOM 798 C CA . CYS A 1 106 ? 6.038 -5.971 -10.675 1.00 88.25 106 CYS A CA 1
ATOM 799 C C . CYS A 1 106 ? 4.614 -5.423 -10.832 1.00 88.25 106 CYS A C 1
ATOM 801 O O . CYS A 1 106 ? 4.246 -4.535 -10.075 1.00 88.25 106 CYS A O 1
ATOM 803 N N . PHE A 1 107 ? 3.846 -5.897 -11.816 1.00 89.81 107 PHE A N 1
ATOM 804 C CA . PHE A 1 107 ? 2.483 -5.415 -12.050 1.00 89.81 107 PHE A CA 1
ATOM 805 C C . PHE A 1 107 ? 1.546 -5.916 -10.956 1.00 89.81 107 PHE A C 1
ATOM 807 O O . PHE A 1 107 ? 0.853 -5.093 -10.369 1.00 89.81 107 PHE A O 1
ATOM 814 N N . ASP A 1 108 ? 1.649 -7.198 -10.591 1.00 88.69 108 ASP A N 1
ATOM 815 C CA . ASP A 1 108 ? 0.862 -7.791 -9.505 1.00 88.69 108 ASP A CA 1
ATOM 816 C C . ASP A 1 108 ? 1.002 -6.969 -8.210 1.00 88.69 108 ASP A C 1
ATOM 818 O O . ASP A 1 108 ? 0.017 -6.566 -7.604 1.00 88.69 108 ASP A O 1
ATOM 822 N N . LEU A 1 109 ? 2.237 -6.623 -7.819 1.00 90.12 109 LEU A N 1
ATOM 823 C CA . LEU A 1 109 ? 2.489 -5.862 -6.590 1.00 90.12 109 LEU A CA 1
ATOM 824 C C . LEU A 1 109 ? 2.008 -4.405 -6.661 1.00 90.12 109 LEU A C 1
ATOM 826 O O . LEU A 1 109 ? 1.625 -3.840 -5.637 1.00 90.12 109 LEU A O 1
ATOM 830 N N . LEU A 1 110 ? 2.046 -3.777 -7.839 1.00 89.12 110 LEU A N 1
ATOM 831 C CA . LEU A 1 110 ? 1.519 -2.423 -8.039 1.00 89.12 110 LEU A CA 1
ATOM 832 C C . LEU A 1 110 ? -0.017 -2.413 -7.964 1.00 89.12 110 LEU A C 1
ATOM 834 O O . LEU A 1 110 ? -0.588 -1.515 -7.343 1.00 89.12 110 LEU A O 1
ATOM 838 N N . GLU A 1 111 ? -0.670 -3.423 -8.537 1.00 88.44 111 GLU A N 1
ATOM 839 C CA . GLU A 1 111 ? -2.124 -3.601 -8.477 1.00 88.44 111 GLU A CA 1
ATOM 840 C C . GLU A 1 111 ? -2.597 -3.955 -7.062 1.00 88.44 111 GLU A C 1
ATOM 842 O O . GLU A 1 111 ? -3.518 -3.316 -6.548 1.00 88.44 111 GLU A O 1
ATOM 847 N N . ASP A 1 112 ? -1.899 -4.860 -6.370 1.00 84.94 112 ASP A N 1
ATOM 848 C CA . ASP A 1 112 ? -2.138 -5.194 -4.958 1.00 84.94 112 ASP A CA 1
ATOM 849 C C . ASP A 1 112 ? -1.940 -3.980 -4.034 1.00 84.94 112 ASP A C 1
ATOM 851 O O . ASP A 1 112 ? -2.599 -3.835 -2.998 1.00 84.94 112 ASP A O 1
ATOM 855 N N . ALA A 1 113 ? -1.042 -3.062 -4.407 1.00 84.12 113 ALA A N 1
ATOM 856 C CA . ALA A 1 113 ? -0.862 -1.793 -3.713 1.00 84.12 113 ALA A CA 1
ATOM 857 C C . ALA A 1 113 ? -2.003 -0.792 -3.967 1.00 84.12 113 ALA A C 1
ATOM 859 O O . ALA A 1 113 ? -2.018 0.261 -3.333 1.00 84.12 113 ALA A O 1
ATOM 860 N N . GLY A 1 114 ? -2.975 -1.126 -4.820 1.00 83.62 114 GLY A N 1
ATOM 861 C CA . GLY A 1 114 ? -4.167 -0.330 -5.102 1.00 83.62 114 GLY A CA 1
ATOM 862 C C . GLY A 1 114 ? -4.018 0.642 -6.271 1.00 83.62 114 GLY A C 1
ATOM 863 O O . GLY A 1 114 ? -4.833 1.558 -6.382 1.00 83.62 114 GLY A O 1
ATOM 864 N N . PHE A 1 115 ? -2.998 0.477 -7.117 1.00 86.06 115 PHE A N 1
ATOM 865 C CA . PHE A 1 115 ? -2.810 1.283 -8.325 1.00 86.06 115 PHE A CA 1
ATOM 866 C C . PHE A 1 115 ? -3.333 0.555 -9.560 1.00 86.06 115 PHE A C 1
ATOM 868 O O . PHE A 1 115 ? -3.345 -0.669 -9.618 1.00 86.06 115 PHE A O 1
ATOM 875 N N . ARG A 1 116 ? -3.750 1.306 -10.580 1.00 86.12 116 ARG A N 1
ATOM 876 C CA . ARG A 1 116 ? -4.182 0.730 -11.862 1.00 86.12 116 ARG A CA 1
ATOM 877 C C . ARG A 1 116 ? -3.091 0.916 -12.902 1.00 86.12 116 ARG A C 1
ATOM 879 O O . ARG A 1 116 ? -2.493 1.988 -12.980 1.00 86.12 116 ARG A O 1
ATOM 886 N N . ILE A 1 117 ? -2.871 -0.106 -13.721 1.00 86.06 117 ILE A N 1
ATOM 887 C CA . ILE A 1 117 ? -1.942 -0.050 -14.847 1.00 86.06 117 ILE A CA 1
ATOM 888 C C . ILE A 1 117 ? -2.745 -0.117 -16.142 1.00 86.06 117 ILE A C 1
ATOM 890 O O . ILE A 1 117 ? -3.590 -0.994 -16.314 1.00 86.06 117 ILE A O 1
ATOM 894 N N . VAL A 1 118 ? -2.490 0.811 -17.062 1.00 85.38 118 VAL A N 1
ATOM 895 C CA . VAL A 1 118 ? -3.177 0.865 -18.359 1.00 85.38 118 VAL A CA 1
ATOM 896 C C . VAL A 1 118 ? -2.178 0.908 -19.511 1.00 85.38 118 VAL A C 1
ATOM 898 O O . VAL A 1 118 ? -1.098 1.475 -19.350 1.00 85.38 118 VAL A O 1
ATOM 901 N N . PRO A 1 119 ? -2.506 0.339 -20.684 1.00 84.56 119 PRO A N 1
ATOM 902 C CA . PRO A 1 119 ? -1.708 0.535 -21.888 1.00 84.56 119 PRO A CA 1
ATOM 903 C C . PRO A 1 119 ? -1.607 2.018 -22.259 1.00 84.56 119 PRO A C 1
ATOM 905 O O . PRO A 1 119 ? -2.569 2.780 -22.098 1.00 84.56 119 PRO A O 1
ATOM 908 N N . LYS A 1 120 ? -0.456 2.426 -22.794 1.00 78.44 120 LYS A N 1
ATOM 909 C CA . LYS A 1 120 ? -0.224 3.807 -23.229 1.00 78.44 120 LYS A CA 1
ATOM 910 C C . LYS A 1 120 ? -1.235 4.198 -24.316 1.00 78.44 120 LYS A C 1
ATOM 912 O O . LYS A 1 120 ? -1.385 3.494 -25.311 1.00 78.44 120 LYS A O 1
ATOM 917 N N . GLY A 1 121 ? -1.927 5.321 -24.120 1.00 69.56 121 GLY A N 1
ATOM 918 C CA . GLY A 1 121 ? -2.955 5.823 -25.043 1.00 69.56 121 GLY A CA 1
ATOM 919 C C . GLY A 1 121 ? -4.389 5.369 -24.749 1.00 69.56 121 GLY A C 1
ATOM 920 O O . GLY A 1 121 ? -5.308 5.893 -25.371 1.00 69.56 121 GLY A O 1
ATOM 921 N N . ASN A 1 122 ? -4.610 4.474 -23.779 1.00 72.75 122 ASN A N 1
ATOM 922 C CA . ASN A 1 122 ? -5.961 4.189 -23.300 1.00 72.75 122 ASN A CA 1
ATOM 923 C C . ASN A 1 122 ? -6.396 5.208 -22.236 1.00 72.75 122 ASN A C 1
ATOM 925 O O . ASN A 1 122 ? -5.660 5.518 -21.287 1.00 72.75 122 ASN A O 1
ATOM 929 N N . GLU A 1 123 ? -7.625 5.699 -22.381 1.00 60.00 123 GLU A N 1
ATOM 930 C CA . GLU A 1 123 ? -8.333 6.416 -21.327 1.00 60.00 123 GLU A CA 1
ATOM 931 C C . GLU A 1 123 ? -8.857 5.426 -20.286 1.00 60.00 123 GLU A C 1
ATOM 933 O O . GLU A 1 123 ? -9.283 4.309 -20.600 1.00 60.00 123 GLU A O 1
ATOM 938 N N . VAL A 1 124 ? -8.810 5.839 -19.021 1.00 57.25 124 VAL A N 1
ATOM 939 C CA . VAL A 1 124 ? -9.449 5.097 -17.941 1.00 57.25 124 VAL A CA 1
ATOM 940 C C . VAL A 1 124 ? -10.945 5.349 -18.077 1.00 57.25 124 VAL A C 1
ATOM 942 O O . VAL A 1 124 ? -11.445 6.386 -17.659 1.00 57.25 124 VAL A O 1
ATOM 945 N N . VAL A 1 125 ? -11.675 4.411 -18.679 1.00 49.75 125 VAL A N 1
ATOM 946 C CA . VAL A 1 125 ? -13.133 4.411 -18.550 1.00 49.75 125 VAL A CA 1
ATOM 947 C C . VAL A 1 125 ? -13.423 3.952 -17.128 1.00 49.75 125 VAL A C 1
ATOM 949 O O . VAL A 1 125 ? -13.313 2.763 -16.813 1.00 49.75 125 VAL A O 1
ATOM 952 N N . GLU A 1 126 ? -13.721 4.892 -16.235 1.00 50.81 126 GLU A N 1
ATOM 953 C CA . GLU A 1 126 ? -14.272 4.527 -14.940 1.00 50.81 126 GLU A CA 1
ATOM 954 C C . GLU A 1 126 ? -15.621 3.843 -15.165 1.00 50.81 126 GLU A C 1
ATOM 956 O O . GLU A 1 126 ? -16.528 4.442 -15.756 1.00 50.81 126 GLU A O 1
ATOM 961 N N . PRO A 1 127 ? -15.819 2.598 -14.703 1.00 39.81 127 PRO A N 1
ATOM 962 C CA . PRO A 1 127 ? -17.174 2.150 -14.495 1.00 39.81 127 PRO A CA 1
ATOM 963 C C . PRO A 1 127 ? -17.746 3.061 -13.410 1.00 39.81 127 PRO A C 1
ATOM 965 O O . PRO A 1 127 ? -17.289 3.028 -12.2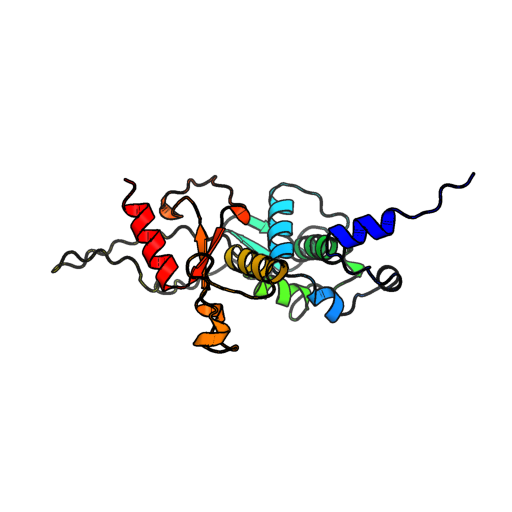69 1.00 39.81 127 PRO A O 1
ATOM 968 N N . VAL A 1 128 ? -18.746 3.870 -13.768 1.00 39.47 128 VAL A N 1
ATOM 969 C CA . VAL A 1 128 ? -19.609 4.555 -12.803 1.00 39.47 128 VAL A CA 1
ATOM 970 C C . VAL A 1 128 ? -20.345 3.463 -12.029 1.00 39.47 128 VAL A C 1
ATOM 972 O O . VAL A 1 128 ? -21.471 3.084 -12.347 1.00 39.47 128 VAL A O 1
ATOM 975 N N . LEU A 1 129 ? -19.676 2.871 -11.043 1.00 36.09 129 LEU A N 1
ATOM 976 C CA . LEU A 1 129 ? -20.325 2.022 -10.067 1.00 36.09 129 LEU A CA 1
ATOM 977 C C . LEU A 1 129 ? -21.300 2.931 -9.313 1.00 36.09 129 LEU A C 1
ATOM 979 O O . LEU A 1 129 ? -20.899 4.015 -8.879 1.00 36.09 129 LEU A O 1
ATOM 983 N N . PRO A 1 130 ? -22.575 2.534 -9.151 1.00 34.84 130 PRO A N 1
ATOM 984 C CA . PRO A 1 130 ? -23.471 3.248 -8.265 1.00 34.84 130 PRO A CA 1
ATOM 985 C C . PRO A 1 130 ? -22.784 3.309 -6.906 1.00 34.84 130 PRO A C 1
ATOM 987 O O . PRO A 1 130 ? -22.555 2.277 -6.276 1.00 34.84 130 PRO A O 1
ATOM 990 N N . ILE A 1 131 ? -22.399 4.521 -6.509 1.00 37.41 131 ILE A N 1
ATOM 991 C CA . ILE A 1 131 ? -21.707 4.815 -5.261 1.00 37.41 131 ILE A CA 1
ATOM 992 C C . ILE A 1 131 ? -22.533 4.168 -4.149 1.00 37.41 131 ILE A C 1
ATOM 994 O O . ILE A 1 131 ? -23.629 4.640 -3.829 1.00 37.41 131 ILE A O 1
ATOM 998 N N . LEU A 1 132 ? -22.052 3.046 -3.604 1.00 36.47 132 LEU A N 1
ATOM 999 C CA . LEU A 1 132 ? -22.725 2.387 -2.496 1.00 36.47 132 LEU A CA 1
ATOM 1000 C C . LEU A 1 132 ? -22.717 3.371 -1.324 1.00 36.47 132 LEU A C 1
ATOM 1002 O O . LEU A 1 132 ? -21.676 3.849 -0.874 1.00 36.47 132 LEU A O 1
ATOM 1006 N N . GLN A 1 133 ? -23.939 3.747 -0.957 1.00 47.69 133 GLN A N 1
ATOM 1007 C CA . GLN A 1 133 ? -24.324 4.760 0.014 1.00 47.69 133 GLN A CA 1
ATOM 1008 C C . GLN A 1 133 ? -23.510 4.693 1.300 1.00 47.69 133 GLN A C 1
ATOM 1010 O O . GLN A 1 133 ? -23.374 3.605 1.841 1.00 47.69 133 GLN A O 1
ATOM 1015 N N . GLU A 1 134 ? -23.200 5.851 1.900 1.00 42.88 134 GLU A N 1
ATOM 1016 C CA . GLU A 1 134 ? -23.234 5.924 3.371 1.00 42.88 134 GLU A CA 1
ATOM 1017 C C . GLU A 1 134 ? -23.527 7.284 4.029 1.00 42.88 134 GLU A C 1
ATOM 1019 O O . GLU A 1 134 ? -23.560 7.354 5.250 1.00 42.88 134 GLU A O 1
ATOM 1024 N N . ASP A 1 135 ? -23.902 8.333 3.291 1.00 36.69 135 ASP A N 1
ATOM 1025 C CA . ASP A 1 135 ? -24.398 9.578 3.908 1.00 36.69 135 ASP A CA 1
ATOM 1026 C C . ASP A 1 135 ? -25.716 10.043 3.262 1.00 36.69 135 ASP A C 1
ATOM 1028 O O . ASP A 1 135 ? -25.833 11.142 2.719 1.00 36.69 135 ASP A O 1
ATOM 1032 N N . ARG A 1 136 ? -26.763 9.204 3.319 1.00 36.53 136 ARG A N 1
ATOM 1033 C CA . ARG A 1 136 ? -28.131 9.711 3.119 1.00 36.53 136 ARG A CA 1
ATOM 1034 C C . ARG A 1 136 ? -28.503 10.531 4.353 1.00 36.53 136 ARG A C 1
ATOM 1036 O O . ARG A 1 136 ? -28.775 9.967 5.409 1.00 36.53 136 ARG A O 1
ATOM 1043 N N . VAL A 1 137 ? -28.531 11.856 4.227 1.00 38.16 137 VAL A N 1
ATOM 1044 C CA . VAL A 1 137 ? -29.249 12.707 5.183 1.00 38.16 137 VAL A CA 1
ATOM 1045 C C . VAL A 1 137 ? -30.734 12.434 4.973 1.00 38.16 137 VAL A C 1
ATOM 1047 O O . VAL A 1 137 ? -31.317 12.839 3.969 1.00 38.16 137 VAL A O 1
ATOM 1050 N N . TRP A 1 138 ? -31.335 11.684 5.890 1.00 34.72 138 TRP A N 1
ATOM 1051 C CA . TRP A 1 138 ? -32.774 11.463 5.898 1.00 34.72 138 TRP A CA 1
ATOM 1052 C C . TRP A 1 138 ? -33.442 12.689 6.524 1.00 34.72 138 TRP A C 1
ATOM 1054 O O . TRP A 1 138 ? -33.394 12.875 7.735 1.00 34.72 138 TRP A O 1
ATOM 1064 N N . ALA A 1 139 ? -34.070 13.528 5.701 1.00 38.16 139 ALA A N 1
ATOM 1065 C CA . ALA A 1 139 ? -35.288 14.193 6.138 1.00 38.16 139 ALA A CA 1
ATOM 1066 C C . ALA A 1 139 ? -36.398 13.164 5.921 1.00 38.16 139 ALA A C 1
ATOM 1068 O O . ALA A 1 139 ? -36.629 12.757 4.778 1.00 38.16 139 ALA A O 1
ATOM 1069 N N . GLU A 1 140 ? -37.017 12.676 6.995 1.00 38.78 140 GLU A N 1
ATOM 1070 C CA . GLU A 1 140 ? -38.199 11.822 6.883 1.00 38.78 140 GLU A CA 1
ATOM 1071 C C . GLU A 1 140 ? -39.174 12.440 5.861 1.00 38.78 140 GLU A C 1
ATOM 1073 O O . GLU A 1 140 ? -39.630 13.571 6.015 1.00 38.78 140 GLU A O 1
ATOM 1078 N N . GLY A 1 141 ? -39.434 11.723 4.762 1.00 48.94 141 GLY A N 1
ATOM 1079 C CA . GLY A 1 141 ? -40.546 12.020 3.856 1.00 48.94 141 GLY A CA 1
ATOM 1080 C C . GLY A 1 141 ? -40.245 12.606 2.471 1.00 48.94 141 GLY A C 1
ATOM 1081 O O . GLY A 1 141 ? -41.162 12.601 1.653 1.00 48.94 141 GLY A O 1
ATOM 1082 N N . ARG A 1 142 ? -39.026 13.056 2.123 1.00 40.41 142 ARG A N 1
ATOM 1083 C CA . ARG A 1 142 ? -38.699 13.416 0.717 1.00 40.41 142 ARG A CA 1
ATOM 1084 C C . ARG A 1 142 ? -37.241 13.117 0.348 1.00 40.41 142 ARG A C 1
ATOM 1086 O O . ARG A 1 142 ? -36.353 13.831 0.815 1.00 40.41 142 ARG A O 1
ATOM 1093 N N . PRO A 1 143 ? -36.964 12.136 -0.532 1.00 41.19 143 PRO A N 1
ATOM 1094 C CA . PRO A 1 143 ? -35.614 11.930 -1.037 1.00 41.19 143 PRO A CA 1
ATOM 1095 C C . PRO A 1 143 ? -35.222 13.111 -1.934 1.00 41.19 143 PRO A C 1
ATOM 1097 O O . PRO A 1 143 ? -35.774 13.296 -3.016 1.00 41.19 143 PRO A O 1
ATOM 1100 N N . LYS A 1 144 ? -34.260 13.925 -1.490 1.00 40.56 144 LYS A N 1
ATOM 1101 C CA . LYS A 1 144 ? -33.493 14.794 -2.387 1.00 40.56 144 LYS A CA 1
ATOM 1102 C C . LYS A 1 144 ? -32.267 14.020 -2.855 1.00 40.56 144 LYS A C 1
ATOM 1104 O O . LYS A 1 144 ? -31.495 13.529 -2.034 1.00 40.56 144 LYS A O 1
ATOM 1109 N N . LEU A 1 145 ? -32.090 13.923 -4.170 1.00 35.47 145 LEU A N 1
ATOM 1110 C CA . LEU A 1 145 ? -30.833 13.492 -4.773 1.00 35.47 145 LEU A CA 1
ATOM 1111 C C . LEU A 1 145 ? -29.789 14.573 -4.483 1.00 35.47 145 LEU A C 1
ATOM 1113 O O . LEU A 1 145 ? -29.818 15.651 -5.069 1.00 35.47 145 LEU A O 1
ATOM 1117 N N . VAL A 1 146 ? -28.900 14.299 -3.534 1.00 35.44 146 VAL A N 1
ATOM 1118 C CA . VAL A 1 146 ? -27.686 15.083 -3.316 1.00 35.44 146 VAL A CA 1
ATOM 1119 C C . VAL A 1 146 ? -26.535 14.185 -3.740 1.00 35.44 146 VAL A C 1
ATOM 1121 O O . VAL A 1 146 ? -26.177 13.254 -3.023 1.00 35.44 146 VAL A O 1
ATOM 1124 N N . ALA A 1 147 ? -25.999 14.420 -4.937 1.00 35.06 147 ALA A N 1
ATOM 1125 C CA . ALA A 1 147 ? -24.762 13.788 -5.369 1.00 35.06 147 ALA A CA 1
ATOM 1126 C C . ALA A 1 147 ? -23.627 14.374 -4.521 1.00 35.06 147 ALA A C 1
ATOM 1128 O O . ALA A 1 147 ? -23.230 15.524 -4.697 1.00 35.06 147 ALA A O 1
ATOM 1129 N N . HIS A 1 148 ? -23.159 13.614 -3.535 1.00 35.12 148 HIS A N 1
ATOM 1130 C CA . HIS A 1 148 ? -21.950 13.964 -2.810 1.00 35.12 148 HIS A CA 1
ATOM 1131 C C . HIS A 1 148 ? -20.776 13.537 -3.692 1.00 35.12 148 HIS A C 1
ATOM 1133 O O . HIS A 1 148 ? -20.516 12.343 -3.828 1.00 35.12 148 HIS A O 1
ATOM 1139 N N . LEU A 1 149 ? -20.104 14.499 -4.329 1.00 35.44 149 LEU A N 1
ATOM 1140 C CA . LEU A 1 149 ? -18.785 14.268 -4.913 1.00 35.44 149 LEU A CA 1
ATOM 1141 C C . LEU A 1 149 ? -17.861 13.868 -3.762 1.00 35.44 149 LEU A C 1
ATOM 1143 O O . LEU A 1 149 ? -17.446 14.697 -2.950 1.00 35.44 149 LEU A O 1
ATOM 1147 N N . ARG A 1 150 ? -17.615 12.566 -3.626 1.00 39.78 150 ARG A N 1
ATOM 1148 C CA . ARG A 1 150 ? -16.642 12.047 -2.676 1.00 39.78 150 ARG A CA 1
ATOM 1149 C C . ARG A 1 150 ? -15.285 12.311 -3.314 1.00 39.78 150 ARG A C 1
ATOM 1151 O O . ARG A 1 150 ? -14.980 11.693 -4.324 1.00 39.78 150 ARG A O 1
ATOM 1158 N N . ARG A 1 151 ? -14.502 13.241 -2.756 1.00 44.12 151 ARG A N 1
ATOM 1159 C CA . ARG A 1 151 ? -13.077 13.354 -3.097 1.00 44.12 151 ARG A CA 1
ATOM 1160 C C . ARG A 1 151 ? -12.470 11.958 -3.003 1.00 44.12 151 ARG A C 1
ATOM 1162 O O . ARG A 1 151 ? -12.597 11.315 -1.953 1.00 44.12 151 ARG A O 1
ATOM 1169 N N . GLU A 1 152 ? -11.908 11.484 -4.107 1.00 41.03 152 GLU A N 1
ATOM 1170 C CA . GLU A 1 152 ? -11.260 10.185 -4.154 1.00 41.03 152 GLU A CA 1
ATOM 1171 C C . GLU A 1 152 ? -10.159 10.131 -3.098 1.00 41.03 152 GLU A C 1
ATOM 1173 O O . GLU A 1 152 ? -9.405 11.083 -2.887 1.00 41.03 152 GLU A O 1
ATOM 1178 N N . ARG A 1 153 ? -10.099 9.013 -2.376 1.00 56.19 153 ARG A N 1
ATOM 1179 C CA . ARG A 1 153 ? -8.932 8.728 -1.545 1.00 56.19 153 ARG A CA 1
ATOM 1180 C C . ARG A 1 153 ? -7.788 8.458 -2.516 1.00 56.19 153 ARG A C 1
ATOM 1182 O O . ARG A 1 153 ? -7.976 7.628 -3.398 1.00 56.19 153 ARG A O 1
ATOM 1189 N N . ALA A 1 154 ? -6.635 9.101 -2.320 1.00 59.12 154 ALA A N 1
ATOM 1190 C CA . ALA A 1 154 ? -5.431 8.807 -3.094 1.00 59.12 154 ALA A CA 1
ATOM 1191 C C . ALA A 1 154 ? -5.251 7.278 -3.214 1.00 59.12 154 ALA A C 1
ATOM 1193 O O . ALA A 1 154 ? -5.234 6.596 -2.171 1.00 59.12 154 ALA A O 1
ATOM 1194 N N . PRO A 1 155 ? -5.181 6.726 -4.442 1.00 62.97 155 PRO A N 1
ATOM 1195 C CA . PRO A 1 155 ? -5.094 5.290 -4.632 1.00 62.97 155 PRO A CA 1
ATOM 1196 C C . PRO A 1 155 ? -3.886 4.740 -3.873 1.00 62.97 155 PRO A C 1
ATOM 1198 O O . PRO A 1 155 ? -2.834 5.370 -3.745 1.00 62.97 155 PRO A O 1
ATOM 1201 N N . GLY A 1 156 ? -4.093 3.588 -3.245 1.00 75.31 156 GLY A N 1
ATOM 1202 C CA . GLY A 1 156 ? -3.075 2.912 -2.449 1.00 75.31 156 GLY A CA 1
ATOM 1203 C C . GLY A 1 156 ? -2.761 3.501 -1.071 1.00 75.31 156 GLY A C 1
ATOM 1204 O O . GLY A 1 156 ? -2.126 2.805 -0.284 1.00 75.31 156 GLY A O 1
ATOM 1205 N N . LEU A 1 157 ? -3.257 4.687 -0.686 1.00 81.94 157 LEU A N 1
ATOM 1206 C CA . LEU A 1 157 ? -2.990 5.265 0.647 1.00 81.94 157 LEU A CA 1
ATOM 1207 C C . LEU A 1 157 ? -3.457 4.339 1.786 1.00 81.94 157 LEU A C 1
ATOM 1209 O O . LEU A 1 157 ? -2.750 4.110 2.769 1.00 81.94 157 LEU A O 1
ATOM 1213 N N . SER A 1 158 ? -4.646 3.747 1.630 1.00 85.12 158 SER A N 1
ATOM 1214 C CA . SER A 1 158 ? -5.171 2.783 2.601 1.00 85.12 158 SER A CA 1
ATOM 1215 C C . SER A 1 158 ? -4.359 1.484 2.629 1.00 85.12 158 SER A C 1
ATOM 1217 O O . SER A 1 158 ? -4.162 0.926 3.709 1.00 85.12 158 SER A O 1
ATOM 1219 N N . CYS A 1 159 ? -3.908 0.985 1.473 1.00 86.31 159 CYS A N 1
ATOM 1220 C CA . CYS A 1 159 ? -3.074 -0.218 1.391 1.00 86.31 159 CYS A CA 1
ATOM 1221 C C . CYS A 1 159 ? -1.706 0.029 2.034 1.00 86.31 159 CYS A C 1
ATOM 1223 O O . CYS A 1 159 ? -1.253 -0.777 2.845 1.00 86.31 159 CYS A O 1
ATOM 1225 N N . ALA A 1 160 ? -1.095 1.179 1.747 1.00 88.00 160 ALA A N 1
ATOM 1226 C CA . ALA A 1 160 ? 0.177 1.611 2.307 1.00 88.00 160 ALA A CA 1
ATOM 1227 C C . ALA A 1 160 ? 0.124 1.718 3.832 1.00 88.00 160 ALA A C 1
ATOM 1229 O O . ALA A 1 160 ? 0.975 1.139 4.506 1.00 88.00 160 ALA A O 1
ATOM 1230 N N . LYS A 1 161 ? -0.910 2.367 4.389 1.00 91.56 161 LYS A N 1
ATOM 1231 C CA . LYS A 1 161 ? -1.049 2.477 5.846 1.00 91.56 161 LYS A CA 1
ATOM 1232 C C . LYS A 1 161 ? -1.222 1.117 6.516 1.00 91.56 161 LYS A C 1
ATOM 1234 O O . LYS A 1 161 ? -0.593 0.850 7.536 1.00 91.56 161 LYS A O 1
ATOM 1239 N N . LYS A 1 162 ? -2.047 0.234 5.946 1.00 91.62 162 LYS A N 1
ATOM 1240 C CA . LYS A 1 162 ? -2.228 -1.127 6.475 1.00 91.62 162 LYS A CA 1
ATOM 1241 C C . LYS A 1 162 ? -0.937 -1.946 6.395 1.00 91.62 162 LYS A C 1
ATOM 1243 O O . LYS A 1 162 ? -0.632 -2.682 7.330 1.00 91.62 162 LYS A O 1
ATOM 1248 N N . ALA A 1 163 ? -0.178 -1.819 5.307 1.00 91.81 163 ALA A N 1
ATOM 1249 C CA . ALA A 1 163 ? 1.106 -2.493 5.138 1.00 91.81 163 ALA A CA 1
ATOM 1250 C C . ALA A 1 163 ? 2.146 -2.006 6.159 1.00 91.81 163 ALA A C 1
ATOM 1252 O O . ALA A 1 163 ? 2.765 -2.834 6.825 1.00 91.81 163 ALA A O 1
ATOM 1253 N N . GLU A 1 164 ? 2.270 -0.688 6.346 1.00 94.00 164 GLU A N 1
ATOM 1254 C CA . GLU A 1 164 ? 3.118 -0.091 7.385 1.00 94.00 164 GLU A CA 1
ATOM 1255 C C . GLU A 1 164 ? 2.714 -0.595 8.774 1.00 94.00 164 GLU A C 1
ATOM 1257 O O . GLU A 1 164 ? 3.556 -1.046 9.550 1.00 94.00 164 GLU A O 1
ATOM 1262 N N . PHE A 1 165 ? 1.413 -0.579 9.075 1.00 94.69 165 PHE A N 1
ATOM 1263 C CA . PHE A 1 165 ? 0.894 -1.028 10.361 1.00 94.69 165 PHE A CA 1
ATOM 1264 C C . PHE A 1 165 ? 1.274 -2.486 10.640 1.00 94.69 165 PHE A C 1
ATOM 1266 O O . PHE A 1 165 ? 1.769 -2.802 11.721 1.00 94.69 165 PHE A O 1
ATOM 1273 N N . LYS A 1 166 ? 1.113 -3.376 9.653 1.00 94.12 166 LYS A N 1
ATOM 1274 C CA . LYS A 1 166 ? 1.530 -4.780 9.773 1.00 94.12 166 LYS A CA 1
ATOM 1275 C C . LYS A 1 166 ? 3.042 -4.927 9.919 1.00 94.12 166 LYS A C 1
ATOM 1277 O O . LYS A 1 166 ? 3.483 -5.749 10.714 1.00 94.12 166 LYS A O 1
ATOM 1282 N N . ARG A 1 167 ? 3.843 -4.124 9.214 1.00 92.94 167 ARG A N 1
ATOM 1283 C CA . ARG A 1 167 ? 5.308 -4.150 9.342 1.00 92.94 167 ARG A CA 1
ATOM 1284 C C . ARG A 1 167 ? 5.765 -3.744 10.746 1.00 92.94 167 ARG A C 1
ATOM 1286 O O . ARG A 1 167 ? 6.693 -4.347 11.274 1.00 92.94 167 ARG A O 1
ATOM 1293 N N . VAL A 1 168 ? 5.138 -2.726 11.335 1.00 92.75 168 VAL A N 1
ATOM 1294 C CA . VAL A 1 168 ? 5.524 -2.180 12.647 1.00 92.75 168 VAL A CA 1
ATOM 1295 C C . VAL A 1 168 ? 4.971 -3.016 13.804 1.00 92.75 168 VAL A C 1
ATOM 1297 O O . VAL A 1 168 ? 5.692 -3.276 14.764 1.00 92.75 168 VAL A O 1
ATOM 1300 N N . TYR A 1 169 ? 3.711 -3.447 13.724 1.00 93.81 169 TYR A N 1
ATOM 1301 C CA . TYR A 1 169 ? 2.997 -4.090 14.835 1.00 93.81 169 TYR A CA 1
ATOM 1302 C C . TYR A 1 169 ? 2.753 -5.595 14.643 1.00 93.81 169 TYR A C 1
ATOM 1304 O O . TYR A 1 169 ? 2.177 -6.243 15.515 1.00 93.81 169 TYR A O 1
ATOM 1312 N N . GLY A 1 170 ? 3.153 -6.165 13.506 1.00 92.94 170 GLY A N 1
ATOM 1313 C CA . GLY A 1 170 ? 3.026 -7.589 13.175 1.00 92.94 170 GLY A CA 1
ATOM 1314 C C . GLY A 1 170 ? 1.633 -8.028 12.710 1.00 92.94 170 GLY A C 1
ATOM 1315 O O . GLY A 1 170 ? 1.524 -8.989 11.954 1.00 92.94 170 GLY A O 1
ATOM 1316 N N . ARG A 1 171 ? 0.567 -7.329 13.117 1.00 92.69 171 ARG A N 1
ATOM 1317 C CA . ARG A 1 171 ? -0.829 -7.635 12.752 1.00 92.69 171 ARG A CA 1
ATOM 1318 C C . ARG A 1 171 ? -1.696 -6.378 12.701 1.00 92.69 171 ARG A C 1
ATOM 1320 O O . ARG A 1 171 ? -1.349 -5.367 13.310 1.00 92.69 171 ARG A O 1
ATOM 1327 N N . LEU A 1 172 ? -2.826 -6.434 11.993 1.00 94.25 172 LEU A N 1
ATOM 1328 C CA . LEU A 1 172 ? -3.823 -5.357 12.006 1.00 94.25 172 LEU A CA 1
ATOM 1329 C C . LEU A 1 172 ? -4.729 -5.471 13.231 1.00 94.25 172 LEU A C 1
ATOM 1331 O O . LEU A 1 172 ? -5.250 -6.538 13.517 1.00 94.25 172 LEU A O 1
ATOM 1335 N N . TYR A 1 173 ? -4.971 -4.352 13.906 1.00 96.69 173 TYR A N 1
ATOM 1336 C CA . TYR A 1 173 ? -5.990 -4.219 14.946 1.00 96.69 173 TYR A CA 1
ATOM 1337 C C . TYR A 1 173 ? -6.497 -2.777 14.993 1.00 96.69 173 TYR A C 1
ATOM 1339 O O . TYR A 1 173 ? -5.862 -1.858 14.475 1.00 96.69 173 TYR A O 1
ATOM 1347 N N . CYS A 1 174 ? -7.650 -2.561 15.624 1.00 96.81 174 CYS A N 1
ATOM 1348 C CA . CYS A 1 174 ? -8.184 -1.215 15.814 1.00 96.81 174 CYS A CA 1
ATOM 1349 C C . CYS A 1 174 ? -7.309 -0.417 16.791 1.00 96.81 174 CYS A C 1
ATOM 1351 O O . CYS A 1 174 ? -7.184 -0.783 17.960 1.00 96.81 174 CYS A O 1
ATOM 1353 N N . GLU A 1 175 ? -6.766 0.723 16.369 1.00 96.75 175 GLU A N 1
ATOM 1354 C CA . GLU A 1 175 ? -5.945 1.580 17.231 1.00 96.75 175 GLU A CA 1
ATOM 1355 C C . GLU A 1 175 ? -6.709 2.108 18.449 1.00 96.75 175 GLU A C 1
ATOM 1357 O O . GLU A 1 175 ? -6.100 2.305 19.503 1.00 96.75 175 GLU A O 1
ATOM 1362 N N . ARG A 1 176 ? -8.032 2.282 18.331 1.00 95.12 176 ARG A N 1
ATOM 1363 C CA . ARG A 1 176 ? -8.892 2.810 19.397 1.00 95.12 176 ARG A CA 1
ATOM 1364 C C . ARG A 1 176 ? -9.295 1.747 20.416 1.00 95.12 176 ARG A C 1
ATOM 1366 O O . ARG A 1 176 ? -9.001 1.902 21.594 1.00 95.12 176 ARG A O 1
ATOM 1373 N N . CYS A 1 177 ? -9.972 0.682 19.985 1.00 96.44 177 CYS A N 1
ATOM 1374 C CA . CYS A 1 177 ? -10.506 -0.339 20.898 1.00 96.44 177 CYS A CA 1
ATOM 1375 C C . CYS A 1 177 ? -9.633 -1.596 21.026 1.00 96.44 177 CYS A C 1
ATOM 1377 O O . CYS A 1 177 ? -10.016 -2.512 21.742 1.00 96.44 177 CYS A O 1
ATOM 1379 N N . LYS A 1 178 ? -8.481 -1.652 20.340 1.00 96.88 178 LYS A N 1
ATOM 1380 C CA . LYS A 1 178 ? -7.522 -2.780 20.344 1.00 96.88 178 LYS A CA 1
ATOM 1381 C C . LYS A 1 178 ? -8.084 -4.116 19.857 1.00 96.88 178 LYS A C 1
ATOM 1383 O O . LYS A 1 178 ? -7.443 -5.147 19.993 1.00 96.88 178 LYS A O 1
ATOM 1388 N N . MET A 1 179 ? -9.254 -4.062 19.240 1.00 95.94 179 MET A N 1
ATOM 1389 C CA . MET A 1 179 ? -9.945 -5.189 18.647 1.00 95.94 179 MET A CA 1
ATOM 1390 C C . MET A 1 179 ? -9.131 -5.795 17.490 1.00 95.94 179 MET A C 1
ATOM 1392 O O . MET A 1 179 ? -8.826 -5.078 16.530 1.00 95.94 179 MET A O 1
ATOM 1396 N N . ASP A 1 180 ? -8.810 -7.090 17.583 1.00 95.56 180 ASP A N 1
ATOM 1397 C CA . ASP A 1 180 ? -8.131 -7.871 16.541 1.00 95.56 180 ASP A CA 1
ATOM 1398 C C . ASP A 1 180 ? -9.165 -8.532 15.613 1.00 95.56 180 ASP A C 1
ATOM 1400 O O . ASP A 1 180 ? -9.862 -9.466 16.014 1.00 95.56 180 ASP A O 1
ATOM 1404 N N . PRO A 1 181 ? -9.291 -8.073 14.360 1.00 94.19 181 PRO A N 1
ATOM 1405 C CA . PRO A 1 181 ? -10.312 -8.560 13.452 1.00 94.19 181 PRO A CA 1
ATOM 1406 C C . PRO A 1 181 ? -10.121 -10.019 13.018 1.00 94.19 181 PRO A C 1
ATOM 1408 O O . PRO A 1 181 ? -11.110 -10.657 12.669 1.00 94.19 181 PRO A O 1
ATOM 1411 N N . VAL A 1 182 ? -8.898 -10.553 13.030 1.00 94.44 182 VAL A N 1
ATOM 1412 C CA . VAL A 1 182 ? -8.627 -11.952 12.676 1.00 94.44 182 VAL A CA 1
ATOM 1413 C C . VAL A 1 182 ? -9.122 -12.872 13.787 1.00 94.44 182 VAL A C 1
ATOM 1415 O O . VAL A 1 182 ? -9.692 -13.921 13.495 1.00 94.44 182 VAL A O 1
ATOM 1418 N N . GLU A 1 183 ? -8.986 -12.453 15.047 1.00 94.31 183 GLU A N 1
ATOM 1419 C CA . GLU A 1 183 ? -9.502 -13.207 16.195 1.00 94.31 183 GLU A CA 1
ATOM 1420 C C . GLU A 1 183 ? -11.043 -13.285 16.206 1.00 94.31 183 GLU A C 1
ATOM 1422 O O . GLU A 1 183 ? -11.587 -14.320 16.584 1.00 94.31 183 GLU A O 1
ATOM 1427 N N . ILE A 1 184 ? -11.764 -12.244 15.758 1.00 93.19 184 ILE A N 1
ATOM 1428 C CA . ILE A 1 184 ? -13.247 -12.257 15.736 1.00 93.19 184 ILE A CA 1
ATOM 1429 C C . ILE A 1 184 ? -13.845 -12.789 14.435 1.00 93.19 184 ILE A C 1
ATOM 1431 O O . ILE A 1 184 ? -14.840 -13.508 14.481 1.00 93.19 184 ILE A O 1
ATOM 1435 N N . TYR A 1 185 ? -13.305 -12.400 13.281 1.00 93.44 185 TYR A N 1
ATOM 1436 C CA . TYR A 1 185 ? -13.922 -12.672 11.976 1.00 93.44 185 TYR A CA 1
ATOM 1437 C C . TYR A 1 185 ? -13.156 -13.720 11.153 1.00 93.44 185 TYR A C 1
ATOM 1439 O O . TYR A 1 185 ? -13.606 -14.093 10.071 1.00 93.44 185 TYR A O 1
ATOM 1447 N N . GLY A 1 186 ? -12.019 -14.211 11.654 1.00 92.31 186 GLY A N 1
ATOM 1448 C CA . GLY A 1 186 ? -11.176 -15.193 10.977 1.00 92.31 186 GLY A CA 1
ATOM 1449 C C . GLY A 1 186 ? -10.127 -14.574 10.048 1.00 92.31 186 GLY A C 1
ATOM 1450 O O . GLY A 1 186 ? -10.205 -13.411 9.652 1.00 92.31 186 GLY A O 1
ATOM 1451 N N . ALA A 1 187 ? -9.122 -15.377 9.690 1.00 90.06 187 ALA A N 1
ATOM 1452 C CA . ALA A 1 187 ? -7.952 -14.925 8.933 1.00 90.06 187 ALA A CA 1
ATOM 1453 C C . ALA A 1 187 ? -8.249 -14.564 7.469 1.00 90.06 187 ALA A C 1
ATOM 1455 O O . ALA A 1 187 ? -7.557 -13.724 6.906 1.00 90.06 187 ALA A O 1
ATOM 1456 N N . GLU A 1 188 ? -9.265 -15.179 6.861 1.00 87.38 188 GLU A N 1
ATOM 1457 C CA . GLU A 1 188 ? -9.575 -14.978 5.441 1.00 87.38 188 GLU A CA 1
ATOM 1458 C C . GLU A 1 188 ? -10.126 -13.574 5.167 1.00 87.38 188 GLU A C 1
ATOM 1460 O O . GLU A 1 188 ? -9.675 -12.897 4.250 1.00 87.38 188 GLU A O 1
ATOM 1465 N N . ASN A 1 189 ? -11.072 -13.117 5.993 1.00 87.75 189 ASN A N 1
ATOM 1466 C CA . ASN A 1 189 ? -11.832 -11.892 5.731 1.00 87.75 189 ASN A CA 1
ATOM 1467 C C . ASN A 1 189 ? -11.757 -10.861 6.862 1.00 87.75 189 ASN A C 1
ATOM 1469 O O . ASN A 1 189 ? -12.247 -9.742 6.702 1.00 87.75 189 ASN A O 1
ATOM 1473 N N . GLY A 1 190 ? -11.146 -11.189 8.004 1.00 89.31 190 GLY A N 1
ATOM 1474 C CA . GLY A 1 190 ? -11.163 -10.308 9.165 1.00 89.31 190 GLY A CA 1
ATOM 1475 C C . GLY A 1 190 ? -10.536 -8.947 8.892 1.00 89.31 190 GLY A C 1
ATOM 1476 O O . GLY A 1 190 ? -11.137 -7.924 9.220 1.00 89.31 190 GLY A O 1
ATOM 1477 N N . GLU A 1 191 ? -9.392 -8.894 8.206 1.00 89.25 191 GLU A N 1
ATOM 1478 C CA . GLU A 1 191 ? -8.697 -7.630 7.911 1.00 89.25 191 GLU A CA 1
ATOM 1479 C C . GLU A 1 191 ? -9.564 -6.594 7.161 1.00 89.25 191 GLU A C 1
ATOM 1481 O O . GLU A 1 191 ? -9.292 -5.391 7.255 1.00 89.25 191 GLU A O 1
ATOM 1486 N N . ALA A 1 192 ? -10.635 -7.018 6.473 1.00 87.94 192 ALA A N 1
ATOM 1487 C CA . ALA A 1 192 ? -11.596 -6.121 5.826 1.00 87.94 192 ALA A CA 1
ATOM 1488 C C . ALA A 1 192 ? -12.350 -5.220 6.825 1.00 87.94 192 ALA A C 1
ATOM 1490 O O . ALA A 1 192 ? -12.773 -4.127 6.463 1.00 87.94 192 ALA A O 1
ATOM 1491 N N . CYS A 1 193 ? -12.466 -5.632 8.092 1.00 91.62 193 CYS A N 1
ATOM 1492 C CA . CYS A 1 193 ? -13.106 -4.861 9.163 1.00 91.62 193 CYS A CA 1
ATOM 1493 C C . CYS A 1 193 ? -12.319 -3.597 9.559 1.00 91.62 193 CYS A C 1
ATOM 1495 O O . CYS A 1 193 ? -12.882 -2.679 10.161 1.00 91.62 193 CYS A O 1
ATOM 1497 N N . ILE A 1 194 ? -11.017 -3.544 9.254 1.00 93.62 194 ILE A N 1
ATOM 1498 C CA . ILE A 1 194 ? -10.165 -2.398 9.575 1.00 93.62 194 ILE A CA 1
ATOM 1499 C C . ILE A 1 194 ? -10.161 -1.414 8.409 1.00 93.62 194 ILE A C 1
ATOM 1501 O O . ILE A 1 194 ? -9.735 -1.726 7.298 1.00 93.62 194 ILE A O 1
ATOM 1505 N N . GLU A 1 195 ? -10.578 -0.189 8.687 1.00 91.19 195 GLU A N 1
ATOM 1506 C CA . GLU A 1 195 ? -10.606 0.944 7.775 1.00 91.19 195 GLU A CA 1
ATOM 1507 C C . GLU A 1 195 ? -9.530 1.964 8.161 1.00 91.19 195 GLU A C 1
ATOM 1509 O O . GLU A 1 195 ? -9.200 2.142 9.335 1.00 91.19 195 GLU A O 1
ATOM 1514 N N . VAL A 1 196 ? -8.983 2.657 7.163 1.00 88.62 196 VAL A N 1
ATOM 1515 C CA . VAL A 1 196 ? -8.017 3.739 7.381 1.00 88.62 196 VAL A CA 1
ATOM 1516 C C . VAL A 1 196 ? -8.757 5.072 7.453 1.00 88.62 196 VAL A C 1
ATOM 1518 O O . VAL A 1 196 ? -9.526 5.412 6.550 1.00 88.62 196 VAL A O 1
ATOM 1521 N N . HIS A 1 197 ? -8.515 5.823 8.523 1.00 86.25 197 HIS A N 1
ATOM 1522 C CA . HIS A 1 197 ? -9.143 7.105 8.829 1.00 86.25 197 HIS A CA 1
ATOM 1523 C C . HIS A 1 197 ? -8.084 8.194 9.027 1.00 86.25 197 HIS A C 1
ATOM 1525 O O . HIS A 1 197 ? -7.064 7.947 9.658 1.00 86.25 197 HIS A O 1
ATOM 1531 N N . HIS A 1 198 ? -8.351 9.422 8.583 1.00 85.19 198 HIS A N 1
ATOM 1532 C CA . HIS A 1 198 ? -7.487 10.576 8.864 1.00 85.19 198 HIS A CA 1
ATOM 1533 C C . HIS A 1 198 ? -7.665 11.049 10.306 1.00 85.19 198 HIS A C 1
ATOM 1535 O O . HIS A 1 198 ? -8.767 11.385 10.721 1.00 85.19 198 HIS A O 1
ATOM 1541 N N . ARG A 1 199 ? -6.606 11.064 11.107 1.00 82.69 199 ARG A N 1
ATOM 1542 C CA . ARG A 1 199 ? -6.674 11.259 12.559 1.00 82.69 199 ARG A CA 1
ATOM 1543 C C . ARG A 1 199 ? -7.343 12.575 12.971 1.00 82.69 199 ARG A C 1
ATOM 1545 O O . ARG A 1 199 ? -8.120 12.566 13.921 1.00 82.69 199 ARG A O 1
ATOM 1552 N N . ALA A 1 200 ? -7.061 13.669 12.264 1.00 75.12 200 ALA A N 1
ATOM 1553 C CA . ALA A 1 200 ? -7.444 15.018 12.689 1.00 75.12 200 ALA A CA 1
ATOM 1554 C C . ALA A 1 200 ? -8.533 15.692 11.836 1.00 75.12 200 ALA A C 1
ATOM 1556 O O . ALA A 1 200 ? -9.201 16.601 12.319 1.00 75.12 200 ALA A O 1
ATOM 1557 N N . VAL A 1 201 ? -8.715 15.288 10.575 1.00 70.69 201 VAL A N 1
ATOM 1558 C CA . VAL A 1 201 ? -9.539 16.033 9.608 1.00 70.69 201 VAL A CA 1
ATOM 1559 C C . VAL A 1 201 ? -10.385 15.072 8.784 1.00 70.69 201 VAL A C 1
ATOM 1561 O O . VAL A 1 201 ? -9.938 13.987 8.425 1.00 70.69 201 VAL A O 1
ATOM 1564 N N . GLN A 1 202 ? -11.618 15.460 8.457 1.00 67.88 202 GLN A N 1
ATOM 1565 C CA . GLN A 1 202 ? -12.421 14.685 7.513 1.00 67.88 202 GLN A CA 1
ATOM 1566 C C . GLN A 1 202 ? -11.985 14.973 6.080 1.00 67.88 202 GLN A C 1
ATOM 1568 O O . GLN A 1 202 ? -11.811 16.128 5.713 1.00 67.88 202 GLN A O 1
ATOM 1573 N N . VAL A 1 203 ? -11.927 13.943 5.233 1.00 62.44 203 VAL A N 1
ATOM 1574 C CA . VAL A 1 203 ? -11.541 14.083 3.813 1.00 62.44 203 VAL A CA 1
ATOM 1575 C C . VAL A 1 203 ? -12.367 15.147 3.081 1.00 62.44 203 VAL A C 1
ATOM 1577 O O . VAL A 1 203 ? -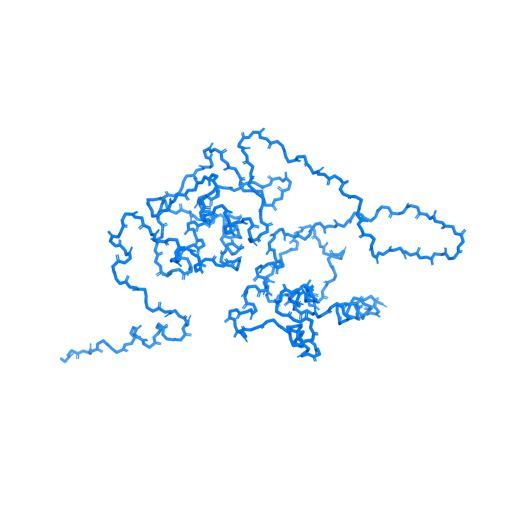11.843 15.917 2.285 1.00 62.44 203 VAL A O 1
ATOM 1580 N N . VAL A 1 204 ? -13.658 15.267 3.407 1.00 62.19 204 VAL A N 1
ATOM 1581 C CA . VAL A 1 204 ? -14.541 16.293 2.824 1.00 62.19 204 VAL A CA 1
ATOM 1582 C C . VAL A 1 204 ? -14.107 17.731 3.153 1.00 62.19 204 VAL A C 1
ATOM 1584 O O . VAL A 1 204 ? -14.432 18.657 2.417 1.00 62.19 204 VAL A O 1
ATOM 1587 N N . GLN A 1 205 ? -13.366 17.927 4.243 1.00 60.69 205 GLN A N 1
ATOM 1588 C CA . GLN A 1 205 ? -12.880 19.226 4.713 1.00 60.69 205 GLN A CA 1
ATOM 1589 C C . GLN A 1 205 ? -11.463 19.550 4.218 1.00 60.69 205 GLN A C 1
ATOM 1591 O O . GLN A 1 205 ? -10.976 20.649 4.469 1.00 60.69 205 GLN A O 1
ATOM 1596 N N . MET A 1 206 ? -10.795 18.620 3.532 1.00 68.25 206 MET A N 1
ATOM 1597 C CA . MET A 1 206 ? -9.440 18.833 3.023 1.00 68.25 206 MET A CA 1
ATOM 1598 C C . MET A 1 206 ? -9.452 19.787 1.823 1.00 68.25 206 MET A C 1
ATOM 1600 O O . MET A 1 206 ? -10.391 19.785 1.030 1.00 68.25 206 MET A O 1
ATOM 1604 N N . GLY A 1 207 ? -8.431 20.633 1.690 1.00 62.22 207 GLY A N 1
ATOM 1605 C CA . GLY A 1 207 ? -8.206 21.422 0.472 1.00 62.22 207 GLY A CA 1
ATOM 1606 C C . GLY A 1 207 ? -7.699 20.547 -0.681 1.00 62.22 207 GLY A C 1
ATOM 1607 O O . GLY A 1 207 ? -7.355 19.390 -0.463 1.00 62.22 207 GLY A O 1
ATOM 1608 N N . ALA A 1 208 ? -7.642 21.092 -1.901 1.00 57.78 208 ALA A N 1
ATOM 1609 C CA . ALA A 1 208 ? -7.058 20.385 -3.050 1.00 57.78 208 ALA A CA 1
ATOM 1610 C C . ALA A 1 208 ? -5.557 20.078 -2.851 1.00 57.78 208 ALA A C 1
ATOM 1612 O O . ALA A 1 208 ? -5.098 19.013 -3.231 1.00 57.78 208 ALA A O 1
ATOM 1613 N N . GLU A 1 209 ? -4.838 20.958 -2.149 1.00 61.41 209 GLU A N 1
ATOM 1614 C CA . GLU A 1 209 ? -3.389 20.860 -1.900 1.00 61.41 209 GLU A CA 1
ATOM 1615 C C . GLU A 1 209 ? -3.033 20.136 -0.586 1.00 61.41 209 GLU A C 1
ATOM 1617 O O . GLU A 1 209 ? -1.941 20.309 -0.042 1.00 61.41 209 GLU A O 1
ATOM 1622 N N . HIS A 1 210 ? -3.969 19.399 0.020 1.00 65.69 210 HIS A N 1
ATOM 1623 C CA . HIS A 1 210 ? -3.706 18.767 1.312 1.00 65.69 210 HIS A CA 1
ATOM 1624 C C . HIS A 1 210 ? -2.786 17.552 1.151 1.00 65.69 210 HIS A C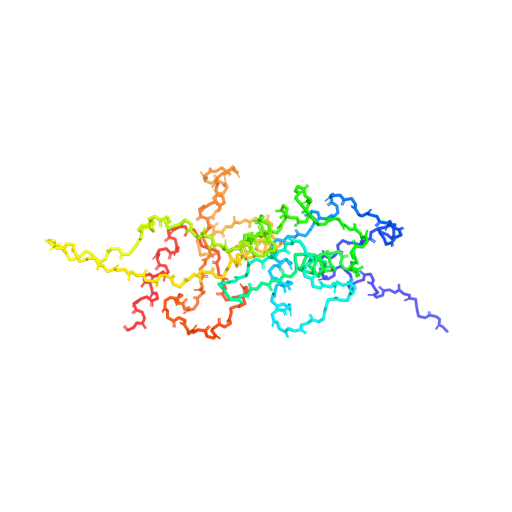 1
ATOM 1626 O O . HIS A 1 210 ? -3.211 16.489 0.703 1.00 65.69 210 HIS A O 1
ATOM 1632 N N . LEU A 1 211 ? -1.530 17.705 1.569 1.00 67.69 211 LEU A N 1
ATOM 1633 C CA . LEU A 1 211 ? -0.576 16.605 1.649 1.00 67.69 211 LEU A CA 1
ATOM 1634 C C . LEU A 1 211 ? -0.891 15.735 2.866 1.00 67.69 211 LEU A C 1
ATOM 1636 O O . LEU A 1 211 ? -1.066 16.247 3.969 1.00 67.69 211 LEU A O 1
ATOM 1640 N N . THR A 1 212 ? -0.959 14.423 2.653 1.00 72.38 212 THR A N 1
ATOM 1641 C CA . THR A 1 212 ? -1.199 13.432 3.707 1.00 72.38 212 THR A CA 1
ATOM 1642 C C . THR A 1 212 ? 0.020 12.536 3.846 1.00 72.38 212 THR A C 1
ATOM 1644 O O . THR A 1 212 ? 0.454 11.934 2.863 1.00 72.38 212 THR A O 1
ATOM 1647 N N . ILE A 1 213 ? 0.538 12.403 5.066 1.00 78.12 213 ILE A N 1
ATOM 1648 C CA . ILE A 1 213 ? 1.547 11.391 5.403 1.00 78.12 213 ILE A CA 1
ATOM 1649 C C . ILE A 1 213 ? 0.898 10.203 6.122 1.00 78.12 213 ILE A C 1
ATOM 1651 O O . ILE A 1 213 ? -0.226 10.290 6.619 1.00 78.12 213 ILE A O 1
ATOM 1655 N N . LEU A 1 214 ? 1.581 9.055 6.176 1.00 83.12 214 LEU A N 1
ATOM 1656 C CA . LEU A 1 214 ? 1.011 7.849 6.792 1.00 83.12 214 LEU A CA 1
ATOM 1657 C C . LEU A 1 214 ? 0.734 8.044 8.291 1.00 83.12 214 LEU A C 1
ATOM 1659 O O . LEU A 1 214 ? -0.166 7.414 8.846 1.00 83.12 214 LEU A O 1
ATOM 1663 N N . GLU A 1 215 ? 1.470 8.928 8.953 1.00 85.50 215 GLU A N 1
ATOM 1664 C CA . GLU A 1 215 ? 1.311 9.299 10.358 1.00 85.50 215 GLU A CA 1
ATOM 1665 C C . GLU A 1 215 ? 0.016 10.084 10.628 1.00 85.50 215 GLU A C 1
ATOM 1667 O O . GLU A 1 215 ? -0.519 10.018 11.737 1.00 85.50 215 GLU A O 1
ATOM 1672 N N . ASP A 1 216 ? -0.543 10.748 9.611 1.00 83.62 216 ASP A N 1
ATOM 1673 C CA . ASP A 1 216 ? -1.843 11.425 9.702 1.00 83.62 216 ASP A CA 1
ATOM 1674 C C . ASP A 1 216 ? -3.011 10.434 9.695 1.00 83.62 216 ASP A C 1
ATOM 1676 O O . ASP A 1 216 ? -4.169 10.818 9.877 1.00 83.62 216 ASP A O 1
ATOM 1680 N N . LEU A 1 217 ? -2.732 9.150 9.475 1.00 88.44 217 LEU A N 1
ATOM 1681 C CA . LEU A 1 217 ? -3.721 8.098 9.331 1.00 88.44 217 LEU A CA 1
ATOM 1682 C C . LEU A 1 217 ? -3.736 7.178 10.549 1.00 88.44 217 LEU A C 1
ATOM 1684 O O . LEU A 1 217 ? -2.719 6.930 11.195 1.00 88.44 217 LEU A O 1
ATOM 1688 N N . GLN A 1 218 ? -4.905 6.608 10.817 1.00 92.06 218 GLN A N 1
ATOM 1689 C CA . GLN A 1 218 ? -5.109 5.585 11.832 1.00 92.06 218 GLN A CA 1
ATOM 1690 C C . GLN A 1 218 ? -5.968 4.430 11.306 1.00 92.06 218 GLN A C 1
ATOM 1692 O O . GLN A 1 218 ? -6.906 4.637 10.534 1.00 92.06 218 GLN A O 1
ATOM 1697 N N . CYS A 1 219 ? -5.661 3.218 11.751 1.00 94.56 219 CYS A N 1
ATOM 1698 C CA . CYS A 1 219 ? -6.400 1.991 11.476 1.00 94.56 219 CYS A CA 1
ATOM 1699 C C . CYS A 1 219 ? -7.499 1.794 12.532 1.00 94.56 219 CYS A C 1
ATOM 1701 O O . CYS A 1 219 ? -7.215 1.547 13.704 1.00 94.56 219 CYS A O 1
ATOM 1703 N N . LEU A 1 220 ? -8.768 1.877 12.135 1.00 94.12 220 LEU A N 1
ATOM 1704 C CA . LEU A 1 220 ? -9.927 1.730 13.021 1.00 94.12 220 LEU A CA 1
ATOM 1705 C C . LEU A 1 220 ? -10.836 0.602 12.535 1.00 94.12 220 LEU A C 1
ATOM 1707 O O . LEU A 1 220 ? -11.000 0.420 11.338 1.00 94.12 220 LEU A O 1
ATOM 1711 N N . CYS A 1 221 ? -11.482 -0.132 13.443 1.00 94.19 221 CYS A N 1
ATOM 1712 C CA . CYS A 1 221 ? -12.568 -1.026 13.033 1.00 94.19 221 CYS A CA 1
ATOM 1713 C C . CYS A 1 221 ? -13.775 -0.224 12.528 1.00 94.19 221 CYS A C 1
ATOM 1715 O O . CYS A 1 221 ? -13.960 0.924 12.944 1.00 94.19 221 CYS A O 1
ATOM 1717 N N . ALA A 1 222 ? -14.636 -0.847 11.720 1.00 89.75 222 ALA A N 1
ATOM 1718 C CA . ALA A 1 222 ? -15.845 -0.226 11.170 1.00 89.75 222 ALA A CA 1
ATOM 1719 C C . ALA A 1 222 ? -16.673 0.548 12.222 1.00 89.75 222 ALA A C 1
ATOM 1721 O O . ALA A 1 222 ? -17.106 1.677 11.992 1.00 89.75 222 ALA A O 1
ATOM 1722 N N . SER A 1 223 ? -16.836 -0.001 13.431 1.00 92.94 223 SER A N 1
ATOM 1723 C CA . SER A 1 223 ? -17.558 0.676 14.517 1.00 92.94 223 SER A CA 1
ATOM 1724 C C . SER A 1 223 ? -16.828 1.919 15.036 1.00 92.94 223 SER A C 1
ATOM 1726 O O . SER A 1 223 ? -17.428 2.989 15.134 1.00 92.94 223 SER A O 1
ATOM 1728 N N . CYS A 1 224 ? -15.532 1.817 15.351 1.00 93.06 224 CYS A N 1
ATOM 1729 C CA . CYS A 1 224 ? -14.746 2.961 15.824 1.00 93.06 224 CYS A CA 1
ATOM 1730 C C . CYS A 1 224 ? -14.598 4.039 14.749 1.00 93.06 224 CYS A C 1
ATOM 1732 O O . CYS A 1 224 ? -14.646 5.220 15.081 1.00 93.06 224 CYS A O 1
ATOM 1734 N N . HIS A 1 225 ? -14.485 3.640 13.481 1.00 89.69 225 HIS A N 1
ATOM 1735 C CA . HIS A 1 225 ? -14.456 4.542 12.337 1.00 89.69 225 HIS A CA 1
ATOM 1736 C C . HIS A 1 225 ? -15.720 5.419 12.295 1.00 89.69 225 HIS A C 1
ATOM 1738 O O . HIS A 1 225 ? -15.632 6.649 12.267 1.00 89.69 225 HIS A O 1
ATOM 1744 N N . ARG A 1 226 ? -16.909 4.806 12.416 1.00 85.94 226 ARG A N 1
ATOM 1745 C CA . ARG A 1 226 ? -18.199 5.523 12.475 1.00 85.94 226 ARG A CA 1
ATOM 1746 C C . ARG A 1 226 ? -18.293 6.478 13.666 1.00 85.94 226 ARG A C 1
ATOM 1748 O O . ARG A 1 226 ? -18.810 7.586 13.515 1.00 85.94 226 ARG A O 1
ATOM 1755 N N . VAL A 1 227 ? -17.817 6.063 14.843 1.00 87.38 227 VAL A N 1
ATOM 1756 C CA . VAL A 1 227 ? -17.820 6.912 16.050 1.00 87.38 227 VAL A CA 1
ATOM 1757 C C . VAL A 1 227 ? -16.911 8.126 15.856 1.00 87.38 227 VAL A C 1
ATOM 1759 O O . VAL A 1 227 ? -17.361 9.249 16.069 1.00 87.38 227 VAL A O 1
ATOM 1762 N N . THR A 1 228 ? -15.683 7.931 15.369 1.00 85.31 228 THR A N 1
ATOM 1763 C CA . THR A 1 228 ? -14.733 9.027 15.124 1.00 85.31 228 THR A CA 1
ATOM 1764 C C . THR A 1 228 ? -15.256 10.022 14.085 1.00 85.31 228 THR A C 1
ATOM 1766 O O . THR A 1 228 ? -15.139 11.232 14.277 1.00 85.31 228 THR A O 1
ATOM 1769 N N . HIS A 1 229 ? -15.935 9.554 13.034 1.00 82.88 229 HIS A N 1
ATOM 1770 C CA . HIS A 1 229 ? -16.605 10.452 12.091 1.00 82.88 229 HIS A CA 1
ATOM 1771 C C . HIS A 1 229 ? -17.674 11.336 12.750 1.00 82.88 229 HIS A C 1
ATOM 1773 O O . HIS A 1 229 ? -17.820 12.499 12.367 1.00 82.88 229 HIS A O 1
ATOM 1779 N N . ARG A 1 230 ? -18.435 10.811 13.719 1.00 82.06 230 ARG A N 1
ATOM 1780 C CA . ARG A 1 230 ? -19.432 11.601 14.461 1.00 82.06 230 ARG A CA 1
ATOM 1781 C C . ARG A 1 230 ? -18.766 12.609 15.389 1.00 82.06 230 ARG A C 1
ATOM 1783 O O . ARG A 1 230 ? -19.154 13.769 15.368 1.00 82.06 230 ARG A O 1
ATOM 1790 N N . GLU A 1 231 ? -17.738 12.194 16.123 1.00 82.56 231 GLU A N 1
ATOM 1791 C CA . GLU A 1 231 ? -16.979 13.071 17.025 1.00 82.56 231 GLU A CA 1
ATOM 1792 C C . GLU A 1 231 ? -16.407 14.278 16.269 1.00 82.56 231 GLU A C 1
ATOM 1794 O O . GLU A 1 231 ? -16.650 15.415 16.659 1.00 82.56 231 GLU A O 1
ATOM 1799 N N . LEU A 1 232 ? -15.764 14.061 15.116 1.00 76.38 232 LEU A N 1
ATOM 1800 C CA . LEU A 1 232 ? -15.219 15.145 14.286 1.00 76.38 232 LEU A CA 1
ATOM 1801 C C . LEU A 1 232 ? -16.286 16.063 13.661 1.00 76.38 232 LEU A C 1
ATOM 1803 O O . LEU A 1 232 ? -15.974 17.198 13.306 1.00 76.38 232 LEU A O 1
ATOM 1807 N N . LYS A 1 233 ? -17.541 15.608 13.517 1.00 69.94 233 LYS A N 1
ATOM 1808 C CA . LYS A 1 233 ? -18.662 16.484 13.123 1.00 69.94 233 LYS A CA 1
ATOM 1809 C C . LYS A 1 233 ? -19.135 17.361 14.291 1.00 69.94 233 LYS A C 1
ATOM 1811 O O . LYS A 1 233 ? -19.631 18.453 14.035 1.00 69.94 233 LYS A O 1
ATOM 1816 N N . SER A 1 234 ? -18.992 16.889 15.532 1.00 60.28 234 SER A N 1
ATOM 1817 C CA . SER A 1 234 ? -19.480 17.549 16.752 1.00 60.28 234 SER A CA 1
ATOM 1818 C C . SER A 1 234 ? -18.530 18.593 17.346 1.00 60.28 234 SER A C 1
ATOM 1820 O O . SER A 1 234 ? -18.975 19.392 18.158 1.00 60.28 234 SER A O 1
ATOM 1822 N N . PHE A 1 235 ? -17.255 18.632 16.947 1.00 55.88 235 PHE A N 1
ATOM 1823 C CA . PHE A 1 235 ? -16.308 19.695 17.333 1.00 55.88 235 PHE A CA 1
ATOM 1824 C C . PHE A 1 235 ? -16.464 20.988 16.500 1.00 55.88 235 PHE A C 1
ATOM 1826 O O . PHE A 1 235 ? -15.498 21.724 16.306 1.00 55.88 235 PHE A O 1
ATOM 1833 N N . ARG A 1 236 ? -17.670 21.247 15.984 1.00 44.28 236 ARG A N 1
ATOM 1834 C CA . ARG A 1 236 ? -18.048 22.477 15.278 1.00 44.28 236 ARG A CA 1
ATOM 1835 C C . ARG A 1 236 ? -19.001 23.306 16.118 1.00 44.28 236 ARG A C 1
ATOM 1837 O O . ARG A 1 236 ? -19.926 22.699 16.699 1.00 44.28 236 ARG A O 1
#

pLDDT: mean 74.08, std 20.07, range [28.52, 96.88]